Protein AF-A0A7U8GRE1-F1 (afdb_monomer)

Mean predicted aligned error: 12.6 Å

Structure (mmCIF, N/CA/C/O backbone):
data_AF-A0A7U8GRE1-F1
#
_entry.id   AF-A0A7U8GRE1-F1
#
loop_
_atom_site.group_PDB
_atom_site.id
_atom_site.type_symbol
_atom_site.label_atom_id
_atom_site.label_alt_id
_atom_site.label_comp_id
_atom_site.label_asym_id
_atom_site.label_entity_id
_atom_site.label_seq_id
_atom_site.pdbx_PDB_ins_code
_atom_site.Cartn_x
_atom_site.Cartn_y
_atom_site.Cartn_z
_atom_site.occupancy
_atom_site.B_iso_or_equiv
_atom_site.auth_seq_id
_atom_site.auth_comp_id
_atom_site.auth_asym_id
_atom_site.auth_atom_id
_atom_site.pdbx_PDB_model_num
ATOM 1 N N . MET A 1 1 ? 8.469 5.011 -4.661 1.00 38.12 1 MET A N 1
ATOM 2 C CA . MET A 1 1 ? 7.225 4.298 -4.970 1.00 38.12 1 MET A CA 1
ATOM 3 C C . MET A 1 1 ? 6.275 4.475 -3.809 1.00 38.12 1 MET A C 1
ATOM 5 O O . MET A 1 1 ? 6.197 3.640 -2.914 1.00 38.12 1 MET A O 1
ATOM 9 N N . ALA A 1 2 ? 5.642 5.639 -3.800 1.00 31.92 2 ALA A N 1
ATOM 10 C CA . ALA A 1 2 ? 4.318 5.762 -3.221 1.00 31.92 2 ALA A CA 1
ATOM 11 C C . ALA A 1 2 ? 3.376 5.444 -4.384 1.00 31.92 2 ALA A C 1
ATOM 13 O O . ALA A 1 2 ? 3.616 5.908 -5.492 1.00 31.92 2 ALA A O 1
ATOM 14 N N . ALA A 1 3 ? 2.385 4.594 -4.188 1.00 41.34 3 ALA A N 1
ATOM 15 C CA . ALA A 1 3 ? 1.401 4.282 -5.212 1.00 41.34 3 ALA A CA 1
ATOM 16 C C . ALA A 1 3 ? 0.051 4.718 -4.660 1.00 41.34 3 ALA A C 1
ATOM 18 O O . ALA A 1 3 ? -0.250 4.435 -3.504 1.00 41.34 3 ALA A O 1
ATOM 19 N N . TYR A 1 4 ? -0.727 5.446 -5.454 1.00 39.50 4 TYR A N 1
ATOM 20 C CA . TYR A 1 4 ? -2.068 5.857 -5.063 1.00 39.50 4 TYR A CA 1
ATOM 21 C C . TYR A 1 4 ? -3.047 5.414 -6.145 1.00 39.50 4 TYR A C 1
ATOM 23 O O . TYR A 1 4 ? -2.829 5.653 -7.334 1.00 39.50 4 TYR A O 1
ATOM 31 N N . ILE A 1 5 ? -4.134 4.765 -5.741 1.00 42.59 5 ILE A N 1
ATOM 32 C CA . ILE A 1 5 ? -5.193 4.324 -6.645 1.00 42.59 5 ILE A CA 1
ATOM 33 C C . ILE A 1 5 ? -6.411 5.210 -6.403 1.00 42.59 5 ILE A C 1
ATOM 35 O O . ILE A 1 5 ? -7.019 5.160 -5.340 1.00 42.59 5 ILE A O 1
ATOM 39 N N . GLY A 1 6 ? -6.747 6.051 -7.383 1.00 35.19 6 GLY A N 1
ATOM 40 C CA . GLY A 1 6 ? -7.943 6.889 -7.301 1.00 35.19 6 GLY A CA 1
ATOM 41 C C . GLY A 1 6 ? -9.216 6.140 -7.666 1.00 35.19 6 GLY A C 1
ATOM 42 O O . GLY A 1 6 ? -9.196 5.107 -8.339 1.00 35.19 6 GLY A O 1
ATOM 43 N N . SER A 1 7 ? -10.335 6.685 -7.200 1.00 38.81 7 SER A N 1
ATOM 44 C CA . SER A 1 7 ? -11.656 6.094 -7.345 1.00 38.81 7 SER A CA 1
ATOM 45 C C . SER A 1 7 ? -12.121 6.060 -8.810 1.00 38.81 7 SER A C 1
ATOM 47 O O . SER A 1 7 ? -11.808 6.926 -9.627 1.00 38.81 7 SER A O 1
ATOM 49 N N . ILE A 1 8 ? -12.903 5.021 -9.121 1.00 39.94 8 ILE A N 1
ATOM 50 C CA . ILE A 1 8 ? -13.740 4.830 -10.322 1.00 39.94 8 ILE A CA 1
ATOM 51 C C . ILE A 1 8 ? -13.055 4.222 -11.563 1.00 39.94 8 ILE A C 1
ATOM 53 O O . ILE A 1 8 ? -13.746 3.631 -12.389 1.00 39.94 8 ILE A O 1
ATOM 57 N N . ILE A 1 9 ? -11.726 4.234 -11.709 1.00 50.59 9 ILE A N 1
ATOM 58 C CA . ILE A 1 9 ? -11.087 3.708 -12.934 1.00 50.59 9 ILE A CA 1
ATOM 59 C C . ILE A 1 9 ? -9.936 2.761 -12.577 1.00 50.59 9 ILE A C 1
ATOM 61 O O . ILE A 1 9 ? -9.218 3.032 -11.625 1.00 50.59 9 ILE A O 1
ATOM 65 N N . ASN A 1 10 ? -9.752 1.664 -13.334 1.00 64.81 10 ASN A N 1
ATOM 66 C CA . ASN A 1 10 ? -8.638 0.691 -13.246 1.00 64.81 10 ASN A CA 1
ATOM 67 C C . ASN A 1 10 ? -7.260 1.341 -13.523 1.00 64.81 10 ASN A C 1
ATOM 69 O O . ASN A 1 10 ? -6.493 0.861 -14.349 1.00 64.81 10 ASN A O 1
ATOM 73 N N . ASN A 1 11 ? -6.954 2.465 -12.885 1.00 71.00 11 ASN A N 1
ATOM 74 C CA . ASN A 1 11 ? -5.748 3.237 -13.080 1.00 71.00 11 ASN A CA 1
ATOM 75 C C . ASN A 1 11 ? -5.039 3.451 -11.746 1.00 71.00 11 ASN A C 1
ATOM 77 O O . ASN A 1 11 ? -5.652 3.795 -10.739 1.00 71.00 11 ASN A O 1
ATOM 81 N N . LEU A 1 12 ? -3.725 3.310 -11.779 1.00 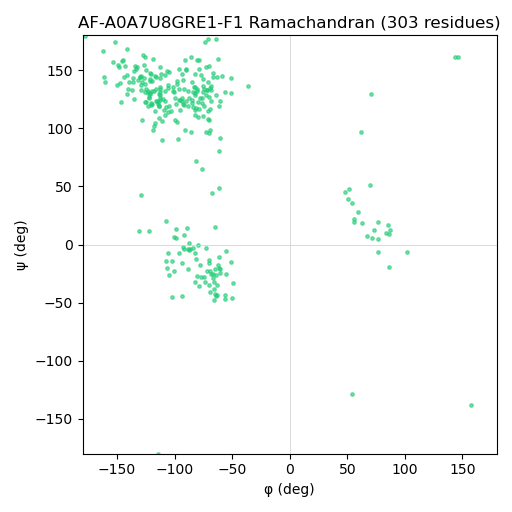74.44 12 LEU A N 1
ATOM 82 C CA . LEU A 1 12 ? -2.801 3.702 -10.729 1.00 74.44 12 LEU A CA 1
ATOM 83 C C . LEU A 1 12 ? -2.189 5.052 -11.050 1.00 74.44 12 LEU A C 1
ATOM 85 O O . LEU A 1 12 ? -1.800 5.284 -12.191 1.00 74.44 12 LEU A O 1
ATOM 89 N N . ILE A 1 13 ? -2.011 5.896 -10.042 1.00 78.94 13 ILE A N 1
ATOM 90 C CA . ILE A 1 13 ? -1.093 7.026 -10.124 1.00 78.94 13 ILE A CA 1
ATOM 91 C C . ILE A 1 13 ? 0.211 6.627 -9.434 1.00 78.94 13 ILE A C 1
ATOM 93 O O . ILE A 1 13 ? 0.213 6.229 -8.268 1.00 78.94 13 ILE A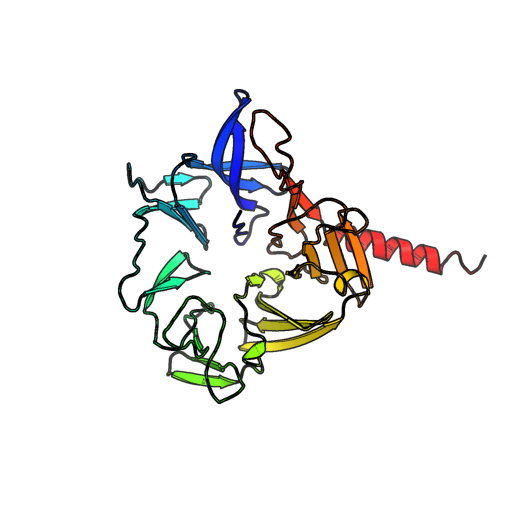 O 1
ATOM 97 N N . LEU A 1 14 ? 1.311 6.677 -10.185 1.00 79.06 14 LEU A N 1
ATOM 98 C CA . LEU A 1 14 ? 2.607 6.139 -9.772 1.00 79.06 14 LEU A CA 1
ATOM 99 C C . LEU A 1 14 ? 3.750 7.084 -10.126 1.00 79.06 14 LEU A C 1
ATOM 101 O O . LEU A 1 14 ? 3.871 7.499 -11.279 1.00 79.06 14 LEU A O 1
ATOM 105 N N . ASP A 1 15 ? 4.650 7.322 -9.170 1.00 81.69 15 ASP A N 1
ATOM 106 C CA . ASP A 1 15 ? 5.994 7.813 -9.459 1.00 81.69 15 ASP A CA 1
ATOM 107 C C . ASP A 1 15 ? 6.846 6.671 -10.027 1.00 81.69 15 ASP A C 1
ATOM 109 O O . ASP A 1 15 ? 7.162 5.701 -9.335 1.00 81.69 15 ASP A O 1
ATOM 113 N N . THR A 1 16 ? 7.199 6.748 -11.310 1.00 77.62 16 THR A N 1
ATOM 114 C CA . THR A 1 16 ? 7.932 5.668 -11.983 1.00 77.62 16 THR A CA 1
ATOM 115 C C . THR A 1 16 ? 8.802 6.175 -13.137 1.00 77.62 16 THR A C 1
ATOM 117 O O . THR A 1 16 ? 8.807 7.360 -13.476 1.00 77.62 16 THR A O 1
ATOM 120 N N . ILE A 1 17 ? 9.587 5.266 -13.713 1.00 81.44 17 ILE A N 1
ATOM 121 C CA . ILE A 1 17 ? 10.400 5.483 -14.908 1.00 81.44 17 ILE A CA 1
ATOM 122 C C . ILE A 1 17 ? 9.817 4.615 -16.018 1.00 81.44 17 ILE A C 1
ATOM 124 O O . ILE A 1 17 ? 9.685 3.402 -15.853 1.00 81.44 17 ILE A O 1
ATOM 128 N N . VAL A 1 18 ? 9.496 5.229 -17.153 1.00 79.12 18 VAL A N 1
ATOM 129 C CA . VAL A 1 18 ? 8.944 4.539 -18.322 1.00 79.12 18 VAL A CA 1
ATOM 130 C C . VAL A 1 18 ? 9.848 4.762 -19.525 1.00 79.12 18 VAL A C 1
ATOM 132 O O . VAL A 1 18 ? 10.498 5.797 -19.642 1.00 79.12 18 VAL A O 1
ATOM 135 N N . LYS A 1 19 ? 9.917 3.772 -20.416 1.00 80.12 19 LYS A N 1
ATOM 136 C CA . LYS A 1 19 ? 10.616 3.891 -21.692 1.00 80.12 19 LYS A CA 1
ATOM 137 C C . LYS A 1 19 ? 9.672 4.538 -22.714 1.00 80.12 19 LYS A C 1
ATOM 139 O O . LYS A 1 19 ? 8.622 3.968 -22.995 1.00 80.12 19 LYS A O 1
ATOM 144 N N . ASN A 1 20 ? 10.018 5.709 -23.242 1.00 77.38 20 ASN A N 1
ATOM 145 C CA . ASN A 1 20 ? 9.209 6.428 -24.227 1.00 77.38 20 ASN A CA 1
ATOM 146 C C . ASN A 1 20 ? 9.230 5.730 -25.605 1.00 77.38 20 ASN A C 1
ATOM 148 O O . ASN A 1 20 ? 9.957 4.757 -25.827 1.00 77.38 20 ASN A O 1
ATOM 152 N N . ASN A 1 21 ? 8.469 6.262 -26.567 1.00 76.62 21 ASN A N 1
ATOM 153 C CA . ASN A 1 21 ? 8.371 5.709 -27.928 1.00 76.62 21 ASN A CA 1
ATOM 154 C C . ASN A 1 21 ? 9.703 5.710 -28.706 1.00 76.62 21 ASN A C 1
ATOM 156 O O . ASN A 1 21 ? 9.829 4.999 -29.699 1.00 76.62 21 ASN A O 1
ATOM 160 N N . ARG A 1 22 ? 10.698 6.494 -28.270 1.00 80.06 22 ARG A N 1
ATOM 161 C CA . ARG A 1 22 ? 12.063 6.525 -28.831 1.00 80.06 22 ARG A CA 1
ATOM 162 C C . ARG A 1 22 ? 13.012 5.561 -28.126 1.00 80.06 22 ARG A C 1
ATOM 164 O O . ARG A 1 22 ? 14.159 5.404 -28.527 1.00 80.06 22 ARG A O 1
ATOM 171 N N . GLY A 1 23 ? 12.535 4.894 -27.083 1.00 78.06 23 GLY A N 1
ATOM 172 C CA . GLY A 1 23 ? 13.323 3.976 -26.292 1.00 78.06 23 GLY A CA 1
ATOM 173 C C . GLY A 1 23 ? 14.113 4.628 -25.151 1.00 78.06 23 GLY A C 1
ATOM 174 O O . GLY A 1 23 ? 14.932 3.948 -24.531 1.00 78.06 23 GLY A O 1
ATOM 175 N N . GLU A 1 24 ? 13.884 5.905 -24.866 1.00 80.19 24 GLU A N 1
ATOM 176 C CA . GLU A 1 24 ? 14.575 6.662 -23.820 1.00 80.19 24 GLU A CA 1
ATOM 177 C C . GLU A 1 24 ? 13.818 6.550 -22.495 1.00 80.19 24 GLU A C 1
ATOM 179 O O . GLU A 1 24 ? 12.600 6.387 -22.478 1.00 80.19 24 GLU A O 1
ATOM 184 N N . LEU A 1 25 ? 14.529 6.615 -21.371 1.00 80.38 25 LEU A N 1
ATOM 185 C CA . LEU A 1 25 ? 13.894 6.571 -20.055 1.00 80.38 25 LEU A CA 1
ATOM 186 C C . LEU A 1 25 ? 13.409 7.952 -19.633 1.00 80.38 25 LEU A C 1
ATOM 188 O O . LEU A 1 25 ? 14.188 8.901 -19.603 1.00 80.38 25 LEU A O 1
ATOM 192 N N . GLU A 1 26 ? 12.165 8.020 -19.182 1.00 81.75 26 GLU A N 1
ATOM 193 C CA . GLU A 1 26 ? 11.555 9.228 -18.645 1.00 81.75 26 GLU A CA 1
ATOM 194 C C . GLU A 1 26 ? 10.997 8.963 -17.249 1.00 81.75 26 GLU A C 1
ATOM 196 O O . GLU A 1 26 ? 10.141 8.092 -17.051 1.00 81.75 26 GLU A O 1
ATOM 201 N N . LYS A 1 27 ? 11.463 9.739 -16.269 1.00 82.31 27 LYS A N 1
ATOM 202 C CA . LYS A 1 27 ? 10.909 9.746 -14.915 1.00 82.31 27 LYS A CA 1
ATOM 203 C C . LYS A 1 27 ? 9.718 10.701 -14.860 1.00 82.31 27 LYS A C 1
ATOM 205 O O . LYS A 1 27 ? 9.721 11.778 -15.454 1.00 82.31 27 LYS A O 1
ATOM 210 N N . GLY A 1 28 ? 8.682 10.297 -14.142 1.00 85.81 28 GLY A N 1
ATOM 211 C CA . GLY A 1 28 ? 7.476 11.098 -14.019 1.00 85.81 28 GLY A CA 1
ATOM 212 C C . GLY A 1 28 ? 6.443 10.467 -13.106 1.00 85.81 28 GLY A C 1
ATOM 213 O O . GLY A 1 28 ? 6.641 9.377 -12.564 1.00 85.81 28 GLY A O 1
ATOM 214 N N . ILE A 1 29 ? 5.330 11.171 -12.959 1.00 85.88 29 ILE A N 1
ATOM 215 C CA . ILE A 1 29 ? 4.104 10.639 -12.380 1.00 85.88 29 ILE A CA 1
ATOM 216 C C . ILE A 1 29 ? 3.226 10.193 -13.540 1.00 85.88 29 ILE A C 1
ATOM 218 O O . ILE A 1 29 ? 2.937 10.979 -14.445 1.00 85.88 29 ILE A O 1
ATOM 222 N N . TYR A 1 30 ? 2.815 8.932 -13.524 1.00 85.12 30 TYR A N 1
ATOM 223 C CA . TYR A 1 30 ? 2.045 8.311 -14.594 1.00 85.12 30 TYR A CA 1
ATOM 224 C C . TYR A 1 30 ? 0.700 7.829 -14.074 1.00 85.12 30 TYR A C 1
ATOM 226 O O . TYR A 1 30 ? 0.620 7.251 -12.994 1.00 85.12 30 TYR A O 1
ATOM 234 N N . LYS A 1 31 ? -0.332 8.009 -14.896 1.00 86.56 31 LYS A N 1
ATOM 235 C CA . LYS A 1 31 ? -1.573 7.245 -14.832 1.00 86.56 31 LYS A CA 1
ATOM 236 C C . LYS A 1 31 ? -1.336 5.933 -15.568 1.00 86.56 31 LYS A C 1
ATOM 238 O O . LYS A 1 31 ? -1.134 5.954 -16.777 1.00 86.56 31 LYS A O 1
ATOM 243 N N . VAL A 1 32 ? -1.317 4.817 -14.860 1.00 79.88 32 VAL A N 1
ATOM 244 C CA . VAL A 1 32 ? -1.076 3.482 -15.410 1.00 79.88 32 VAL A CA 1
ATOM 245 C C . VAL A 1 32 ? -2.373 2.696 -15.367 1.00 79.88 32 VAL A C 1
ATOM 247 O O . VAL A 1 32 ? -2.877 2.411 -14.286 1.00 79.88 32 VAL A O 1
ATOM 250 N N . ASP A 1 33 ? -2.899 2.337 -16.530 1.00 78.56 33 ASP A N 1
ATOM 251 C CA . ASP A 1 33 ? -3.999 1.390 -16.650 1.00 78.56 33 ASP A CA 1
ATOM 252 C C . ASP A 1 33 ? -3.498 0.002 -16.236 1.00 78.56 33 ASP A C 1
ATOM 254 O O . ASP A 1 33 ? -2.449 -0.466 -16.687 1.00 78.56 33 ASP A O 1
ATOM 258 N N . LEU A 1 34 ? -4.266 -0.685 -15.394 1.00 69.75 34 LEU A N 1
ATOM 259 C CA . LEU A 1 34 ? -3.998 -2.060 -14.977 1.00 69.75 34 LEU A CA 1
ATOM 260 C C . LEU A 1 34 ? -4.004 -3.063 -16.149 1.00 69.75 34 LEU A C 1
ATOM 262 O O . LEU A 1 34 ? -3.564 -4.196 -15.971 1.00 69.75 34 LEU A O 1
ATOM 266 N N . ASN A 1 35 ? -4.446 -2.650 -17.342 1.00 68.44 35 ASN A N 1
ATOM 267 C CA . ASN A 1 35 ? -4.329 -3.388 -18.603 1.00 68.44 35 ASN A CA 1
ATOM 268 C C . ASN A 1 35 ? -3.009 -3.131 -19.368 1.00 68.44 35 ASN A C 1
ATOM 270 O O . ASN A 1 35 ? -2.819 -3.673 -20.455 1.00 68.44 35 ASN A O 1
ATOM 274 N N . GLY A 1 36 ? -2.093 -2.317 -18.831 1.00 64.81 36 GLY A N 1
ATOM 275 C CA . GLY A 1 36 ? -0.754 -2.069 -19.389 1.00 64.81 36 GLY A CA 1
ATOM 276 C C . GLY A 1 36 ? -0.593 -0.751 -20.156 1.00 64.81 36 GLY A C 1
ATOM 277 O O . GLY A 1 36 ? 0.526 -0.391 -20.530 1.00 64.81 36 GLY A O 1
ATOM 278 N N . GLY A 1 37 ? -1.679 -0.004 -20.365 1.00 79.38 37 GLY A N 1
ATOM 279 C CA . GLY A 1 37 ? -1.618 1.364 -20.881 1.00 79.38 37 GLY A CA 1
ATOM 280 C C . GLY A 1 37 ? -1.026 2.327 -19.851 1.00 79.38 37 GLY A C 1
ATOM 281 O O . GLY A 1 37 ? -1.124 2.105 -18.647 1.00 79.38 37 GLY A O 1
ATOM 282 N N . HIS A 1 38 ? -0.413 3.420 -20.297 1.00 84.88 38 HIS A N 1
ATOM 283 C CA . HIS A 1 38 ? 0.016 4.479 -19.388 1.00 84.88 38 HIS A CA 1
ATOM 284 C C . HIS A 1 38 ? -0.044 5.852 -20.053 1.00 84.88 38 HIS A C 1
ATOM 286 O O . HIS A 1 38 ? 0.085 5.998 -21.266 1.00 84.88 38 HIS A O 1
ATOM 292 N N . THR A 1 39 ? -0.233 6.883 -19.240 1.00 86.56 39 THR A N 1
ATOM 293 C CA . THR A 1 39 ? -0.224 8.285 -19.648 1.00 86.56 39 THR A CA 1
ATOM 294 C C . THR A 1 39 ? 0.602 9.070 -18.646 1.00 86.56 39 THR A C 1
ATOM 296 O O . THR A 1 39 ? 0.343 9.018 -17.443 1.00 86.56 39 THR A O 1
ATOM 299 N N . LYS A 1 40 ? 1.613 9.793 -19.128 1.00 87.00 40 LYS A N 1
ATOM 300 C CA . LYS A 1 40 ? 2.411 10.680 -18.280 1.00 87.00 40 LYS A CA 1
ATOM 301 C C . LYS A 1 40 ? 1.541 11.855 -17.837 1.00 87.00 40 LYS A C 1
ATOM 303 O O . LYS A 1 40 ? 0.979 12.545 -18.681 1.00 87.00 40 LYS A O 1
ATOM 308 N N . LEU A 1 41 ? 1.425 12.056 -16.529 1.00 86.56 41 LEU A N 1
ATOM 309 C CA . LEU A 1 41 ? 0.715 13.188 -15.936 1.00 86.56 41 LEU A CA 1
ATOM 310 C C . LEU A 1 41 ? 1.679 14.333 -15.639 1.00 86.56 41 LEU A C 1
ATOM 312 O O . LEU A 1 41 ? 1.387 15.479 -15.950 1.00 86.56 41 LEU A O 1
ATOM 316 N N . PHE A 1 42 ? 2.841 14.017 -15.066 1.00 85.19 42 PHE A N 1
ATOM 317 C CA . PHE A 1 42 ? 3.815 15.018 -14.643 1.00 85.19 42 PHE A CA 1
ATOM 318 C C . PHE A 1 42 ? 5.235 14.546 -14.954 1.00 85.19 42 PHE A C 1
ATOM 320 O O . PHE A 1 42 ? 5.580 13.398 -14.668 1.00 85.19 42 PHE A O 1
ATOM 327 N N . SER A 1 43 ? 6.061 15.411 -15.539 1.00 86.12 43 SER A N 1
ATOM 328 C CA . SER A 1 43 ? 7.478 15.117 -15.782 1.00 86.12 43 SER A CA 1
ATOM 329 C C . SER A 1 43 ? 8.284 15.391 -14.515 1.00 86.12 43 SER A C 1
ATOM 331 O O . SER A 1 43 ? 8.084 16.412 -13.866 1.00 86.12 43 SER A O 1
ATOM 333 N N . LEU A 1 44 ? 9.196 14.489 -14.161 1.00 80.19 44 LEU A N 1
ATOM 334 C CA . LEU A 1 44 ? 10.078 14.662 -13.010 1.00 80.19 44 LEU A CA 1
ATOM 335 C C . LEU A 1 44 ? 11.527 14.528 -13.447 1.00 80.19 44 LEU A C 1
ATOM 337 O O . LEU A 1 44 ? 11.899 13.542 -14.081 1.00 80.19 44 LEU A O 1
ATOM 341 N N . ASP A 1 45 ? 12.362 15.451 -12.993 1.00 80.00 45 ASP A N 1
ATOM 342 C CA . ASP A 1 45 ? 13.801 15.279 -13.107 1.00 80.00 45 ASP A CA 1
ATOM 343 C C . ASP A 1 45 ? 14.298 14.215 -12.121 1.00 80.00 45 ASP A C 1
ATOM 345 O O . ASP A 1 45 ? 13.718 13.954 -11.054 1.00 80.00 45 ASP A O 1
ATOM 349 N N . PHE A 1 46 ? 15.405 13.563 -12.474 1.00 71.81 46 PHE A N 1
ATOM 350 C CA . PHE A 1 46 ? 15.991 12.518 -11.637 1.00 71.81 46 PHE A CA 1
ATOM 351 C C . PHE A 1 46 ? 16.467 13.050 -10.281 1.00 71.81 46 PHE A C 1
ATOM 353 O O . PHE A 1 46 ? 16.258 12.357 -9.283 1.00 71.81 46 PHE A O 1
ATOM 360 N N . ASP A 1 47 ? 16.966 14.288 -10.246 1.00 77.19 47 ASP A N 1
ATOM 361 C CA . ASP A 1 47 ? 17.636 14.898 -9.089 1.00 77.19 47 ASP A CA 1
ATOM 362 C C . ASP A 1 47 ? 16.746 15.846 -8.269 1.00 77.19 47 ASP A C 1
ATOM 364 O O . 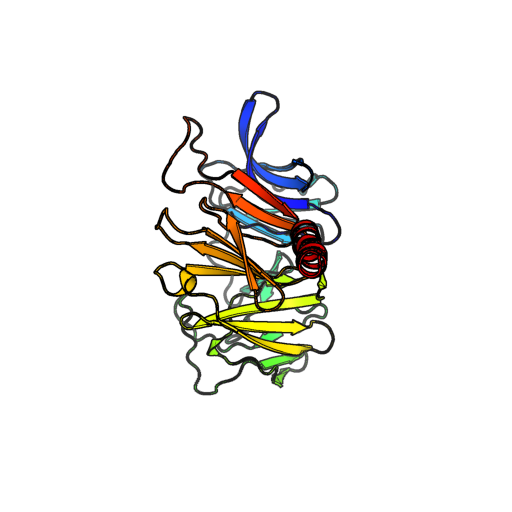ASP A 1 47 ? 17.226 16.522 -7.362 1.00 77.19 47 ASP A O 1
ATOM 368 N N . VAL A 1 48 ? 15.449 15.923 -8.579 1.00 73.56 48 VAL A N 1
ATOM 369 C CA . VAL A 1 48 ? 14.510 16.789 -7.855 1.00 73.56 48 VAL A CA 1
ATOM 370 C C . VAL A 1 48 ? 13.831 16.006 -6.738 1.00 73.56 48 VAL A C 1
ATOM 372 O O . VAL A 1 48 ? 13.218 14.960 -6.981 1.00 73.56 48 VAL A O 1
ATOM 375 N N . ASN A 1 49 ? 13.907 16.535 -5.512 1.00 76.69 49 ASN A N 1
ATOM 376 C CA . ASN A 1 49 ? 13.063 16.065 -4.423 1.00 76.69 49 ASN A CA 1
ATOM 377 C C . ASN A 1 49 ? 11.628 16.526 -4.665 1.00 76.69 49 ASN A C 1
ATOM 379 O O . ASN A 1 49 ? 11.368 17.695 -4.967 1.00 76.69 49 ASN A O 1
ATOM 383 N N . PHE A 1 50 ? 10.692 15.597 -4.509 1.00 78.00 50 PHE A N 1
ATOM 384 C CA . PHE A 1 50 ? 9.279 15.880 -4.680 1.00 78.00 50 PHE A CA 1
ATOM 385 C C . PHE A 1 50 ? 8.427 15.071 -3.706 1.00 78.00 50 PHE A C 1
ATOM 387 O O . PHE A 1 50 ? 8.836 14.025 -3.194 1.00 78.00 50 PHE A O 1
ATOM 394 N N . LYS A 1 51 ? 7.215 15.562 -3.479 1.00 78.94 51 LYS A N 1
ATOM 395 C CA . LYS A 1 51 ? 6.103 14.810 -2.897 1.00 78.94 51 LYS A CA 1
ATOM 396 C C . LYS A 1 51 ? 4.913 14.946 -3.827 1.00 78.94 51 LYS A C 1
ATOM 398 O O . LYS A 1 51 ? 4.816 15.929 -4.552 1.00 78.94 51 LYS A O 1
ATOM 403 N N . TYR A 1 52 ? 3.999 13.991 -3.799 1.00 78.62 52 TYR A N 1
ATOM 404 C CA . TYR A 1 52 ? 2.754 14.134 -4.535 1.00 78.62 52 TYR A CA 1
ATOM 405 C C . TYR A 1 52 ? 1.598 13.486 -3.789 1.00 78.62 52 TYR A C 1
ATOM 407 O O . TYR A 1 52 ? 1.798 12.621 -2.937 1.00 78.62 52 TYR A O 1
ATOM 415 N N . CYS A 1 53 ? 0.397 13.935 -4.116 1.00 75.75 53 CYS A N 1
ATOM 416 C CA . CYS A 1 53 ? -0.855 13.360 -3.668 1.00 75.75 53 CYS A CA 1
ATOM 417 C C . CYS A 1 53 ? -1.832 13.367 -4.841 1.00 75.75 53 CYS A C 1
ATOM 419 O O . CYS A 1 53 ? -1.881 14.336 -5.597 1.00 75.75 53 CYS A O 1
ATOM 421 N N . TYR A 1 54 ? -2.603 12.296 -4.990 1.00 76.12 54 TYR A N 1
ATOM 422 C CA . TYR A 1 54 ? -3.720 12.238 -5.923 1.00 76.12 54 TYR A CA 1
ATOM 423 C C . TYR A 1 54 ? -4.992 11.967 -5.130 1.00 76.12 54 TYR A C 1
ATOM 425 O O . TYR A 1 54 ? -4.971 11.093 -4.282 1.00 76.12 54 TYR A O 1
ATOM 433 N N . ALA A 1 55 ? -6.061 12.716 -5.370 1.00 72.25 55 ALA A N 1
ATOM 434 C CA . ALA A 1 55 ? -7.373 12.508 -4.760 1.00 72.25 55 ALA A CA 1
ATOM 435 C C . ALA A 1 55 ? -8.432 13.230 -5.594 1.00 72.25 55 ALA A C 1
ATOM 437 O O . ALA A 1 55 ? -8.145 14.290 -6.140 1.00 72.25 55 ALA A O 1
ATOM 438 N N . ASP A 1 56 ? -9.637 12.670 -5.716 1.00 72.00 56 ASP A N 1
ATOM 439 C CA . ASP A 1 56 ? -10.799 13.349 -6.319 1.00 72.00 56 ASP A CA 1
ATOM 440 C C . ASP A 1 56 ? -10.534 13.979 -7.704 1.00 72.00 56 ASP A C 1
ATOM 442 O O . ASP A 1 56 ? -10.982 15.079 -8.028 1.00 72.00 56 ASP A O 1
ATOM 446 N N . GLY A 1 57 ? -9.752 13.289 -8.546 1.00 76.50 57 GLY A N 1
ATOM 447 C CA . GLY A 1 57 ? -9.380 13.785 -9.877 1.00 76.50 57 GLY A CA 1
ATOM 448 C C . GLY A 1 57 ? -8.357 14.929 -9.867 1.00 76.50 57 GLY A C 1
ATOM 449 O O . GLY A 1 57 ? -8.118 15.546 -10.905 1.00 76.50 57 GLY A O 1
ATOM 450 N N . VAL A 1 58 ? -7.725 15.196 -8.728 1.00 78.88 58 VAL A N 1
ATOM 451 C CA . VAL A 1 58 ? -6.705 16.223 -8.528 1.00 78.88 58 VAL A CA 1
ATOM 452 C C . VAL A 1 58 ? -5.368 15.573 -8.182 1.00 78.88 58 VAL A C 1
ATOM 454 O O . VAL A 1 58 ? -5.265 14.833 -7.211 1.00 78.88 58 VAL A O 1
ATOM 457 N N . LEU A 1 59 ? -4.324 15.868 -8.956 1.00 82.75 59 LEU A N 1
ATOM 458 C CA . LEU A 1 59 ? -2.934 15.530 -8.654 1.00 82.75 59 LEU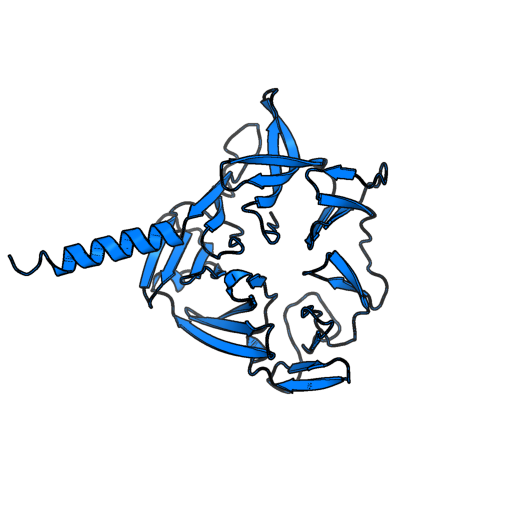 A CA 1
ATOM 459 C C . LEU A 1 59 ? -2.217 16.790 -8.165 1.00 82.75 59 LEU A C 1
ATOM 461 O O . LEU A 1 59 ? -2.018 17.722 -8.938 1.00 82.75 59 LEU A O 1
ATOM 465 N N . LYS A 1 60 ? -1.789 16.813 -6.905 1.00 81.94 60 LYS A N 1
ATOM 466 C CA . LYS A 1 60 ? -0.887 17.849 -6.392 1.00 81.94 60 LYS A CA 1
ATOM 467 C C . LYS A 1 60 ? 0.534 17.321 -6.328 1.00 81.94 60 LYS A C 1
ATOM 469 O O . LYS A 1 60 ? 0.766 16.236 -5.796 1.00 81.94 60 LYS A O 1
ATOM 474 N N . VAL A 1 61 ? 1.474 18.090 -6.855 1.00 81.38 61 VAL A N 1
ATOM 475 C CA . VAL A 1 61 ? 2.904 17.788 -6.852 1.00 81.38 61 VAL A CA 1
ATOM 476 C C . VAL A 1 61 ? 3.625 18.936 -6.167 1.00 81.38 61 VAL A C 1
ATOM 478 O O . VAL A 1 61 ? 3.445 20.089 -6.532 1.00 81.38 61 VAL A O 1
ATOM 481 N N . TRP A 1 62 ? 4.438 18.619 -5.169 1.00 82.25 62 TRP A N 1
ATOM 482 C CA . TRP A 1 62 ? 5.288 19.573 -4.473 1.00 82.25 62 TRP A CA 1
ATOM 483 C C . TRP A 1 62 ? 6.739 19.332 -4.876 1.00 82.25 62 TRP A C 1
ATOM 485 O O . TRP A 1 62 ? 7.259 18.251 -4.587 1.00 82.25 62 TRP A O 1
ATOM 495 N N . THR A 1 63 ? 7.406 20.304 -5.502 1.00 78.62 63 THR A N 1
ATOM 496 C CA . THR A 1 63 ? 8.806 20.191 -5.961 1.00 78.62 63 THR A CA 1
ATOM 497 C C . THR A 1 63 ? 9.687 21.315 -5.409 1.00 78.62 63 THR A C 1
ATOM 499 O O . THR A 1 63 ? 9.229 22.428 -5.169 1.00 78.62 63 THR A O 1
ATOM 502 N N . GLU A 1 64 ? 10.982 21.052 -5.202 1.00 76.00 64 GLU A N 1
ATOM 503 C CA . GLU A 1 64 ? 11.938 22.104 -4.789 1.00 76.00 64 GLU A CA 1
ATOM 504 C C . GLU A 1 64 ? 12.198 23.150 -5.880 1.00 76.00 64 GLU A C 1
ATOM 506 O O . GLU A 1 64 ? 12.590 24.277 -5.588 1.00 76.00 64 GLU A O 1
ATOM 511 N N . ARG A 1 65 ? 12.013 22.762 -7.144 1.00 65.69 65 ARG A N 1
ATOM 512 C CA . ARG A 1 65 ? 12.197 23.619 -8.314 1.00 65.69 65 ARG A CA 1
ATOM 513 C C . ARG A 1 65 ? 10.826 23.880 -8.916 1.00 65.69 65 ARG A C 1
ATOM 515 O O . ARG A 1 65 ? 10.230 22.974 -9.496 1.00 65.69 65 ARG A O 1
ATOM 522 N N . VAL A 1 66 ? 10.318 25.093 -8.725 1.00 56.78 66 VAL A N 1
ATOM 523 C CA . VAL A 1 66 ? 9.067 25.543 -9.340 1.00 56.78 66 VAL A CA 1
ATOM 524 C C . VAL A 1 66 ? 9.432 26.332 -10.583 1.00 56.78 66 VAL A C 1
ATOM 526 O O . VAL A 1 66 ? 9.649 27.538 -10.517 1.00 56.78 66 VAL A O 1
ATOM 529 N N . GLU A 1 67 ? 9.518 25.649 -11.717 1.00 53.06 67 GLU A N 1
ATOM 530 C CA . GLU A 1 67 ? 9.463 26.324 -13.009 1.00 53.06 67 GLU A CA 1
ATOM 531 C C . GLU A 1 67 ? 8.081 26.058 -13.613 1.00 53.06 67 GLU A C 1
ATOM 533 O O . GLU A 1 67 ? 7.684 24.913 -13.809 1.00 53.06 67 GLU A O 1
ATOM 538 N N . ASN A 1 68 ? 7.351 27.152 -13.845 1.00 50.78 68 ASN A N 1
ATOM 539 C CA . ASN A 1 68 ? 6.057 27.251 -14.525 1.00 50.78 68 ASN A CA 1
ATOM 540 C C . ASN A 1 68 ? 4.876 26.505 -13.868 1.00 50.78 68 ASN A C 1
ATOM 542 O O . ASN A 1 68 ? 4.621 25.320 -14.072 1.00 50.78 68 ASN A O 1
ATOM 546 N N . LEU A 1 69 ? 4.109 27.285 -13.099 1.00 52.12 69 LEU A N 1
ATOM 547 C CA . LEU A 1 69 ? 2.826 26.943 -12.483 1.00 52.12 69 LEU A CA 1
ATOM 548 C C . LEU A 1 69 ? 1.698 26.956 -13.526 1.00 52.12 69 LEU A C 1
ATOM 550 O O . LEU A 1 69 ? 0.804 27.798 -13.467 1.00 52.12 69 LEU A O 1
ATOM 554 N N . GLU A 1 70 ? 1.728 26.058 -14.506 1.00 54.91 70 GLU A N 1
ATOM 555 C CA . GLU A 1 70 ? 0.547 25.859 -15.346 1.00 54.91 70 GLU A CA 1
ATOM 556 C C . GLU A 1 70 ? -0.316 24.742 -14.766 1.00 54.91 70 GLU A C 1
ATOM 558 O O . GLU A 1 70 ? 0.120 23.603 -14.596 1.00 54.91 70 GLU A O 1
ATOM 563 N N . ASN A 1 71 ? -1.567 25.082 -14.450 1.00 60.53 71 ASN A N 1
ATOM 564 C CA . ASN A 1 71 ? -2.589 24.094 -14.136 1.00 60.53 71 ASN A CA 1
ATOM 565 C C . ASN A 1 71 ? -2.923 23.347 -15.428 1.00 60.53 71 ASN A C 1
ATOM 567 O O . ASN A 1 71 ? -3.692 23.838 -16.256 1.00 60.53 71 ASN A O 1
ATOM 571 N N . VAL A 1 72 ? -2.342 22.166 -15.610 1.00 70.31 72 VAL A N 1
ATOM 572 C CA . VAL A 1 72 ? -2.609 21.333 -16.784 1.00 70.31 72 VAL A CA 1
ATOM 573 C C . VAL A 1 72 ? -3.681 20.308 -16.431 1.00 70.31 72 VAL A C 1
ATOM 575 O O . VAL A 1 72 ? -3.624 19.655 -15.389 1.00 70.31 72 VAL A O 1
ATOM 578 N N . SER A 1 73 ? -4.674 20.158 -17.308 1.00 71.88 73 SER A N 1
ATOM 579 C CA . SER A 1 73 ? -5.597 19.026 -17.260 1.00 71.88 73 SER A CA 1
ATOM 580 C C . SER A 1 73 ? -5.095 17.942 -18.205 1.00 71.88 73 SER A C 1
ATOM 582 O O . SER A 1 73 ? -5.047 18.150 -19.417 1.00 71.88 73 SER A O 1
ATOM 584 N N . VAL A 1 74 ? -4.719 16.783 -17.665 1.00 76.00 74 VAL A N 1
ATOM 585 C CA . VAL A 1 74 ? -4.285 15.626 -18.461 1.00 76.00 74 VAL A CA 1
ATOM 586 C C . VAL A 1 74 ? -5.221 14.465 -18.173 1.00 76.00 74 VAL A C 1
ATOM 588 O O . VAL A 1 74 ? -5.346 14.026 -17.034 1.00 76.00 74 VAL A O 1
ATOM 591 N N . SER A 1 75 ? -5.888 13.936 -19.203 1.00 76.38 75 SER A N 1
ATOM 592 C CA . SER A 1 75 ? -6.828 12.808 -19.057 1.00 76.38 75 SER A CA 1
ATOM 593 C C . SER A 1 75 ? -7.938 13.042 -18.016 1.00 76.38 75 SER A C 1
ATOM 595 O O . SER A 1 75 ? -8.314 12.115 -17.295 1.00 76.38 75 SER A O 1
ATOM 597 N N . GLY A 1 76 ? -8.426 14.284 -17.910 1.00 77.25 76 GLY A N 1
ATOM 598 C CA . GLY A 1 76 ? -9.448 14.685 -16.938 1.00 77.25 76 GLY A CA 1
ATOM 599 C C . GLY A 1 76 ? -8.940 14.862 -15.501 1.00 77.25 76 GLY A C 1
ATOM 600 O O . GLY A 1 76 ? -9.748 15.121 -14.616 1.00 77.25 76 GLY A O 1
ATOM 601 N N . ILE A 1 77 ? -7.629 14.735 -15.260 1.00 80.75 77 ILE A N 1
ATOM 602 C CA . ILE A 1 77 ? -6.999 14.982 -13.959 1.00 80.75 77 ILE A CA 1
ATOM 603 C C . ILE A 1 77 ? -6.473 16.415 -13.926 1.00 80.75 77 ILE A C 1
ATOM 605 O O . ILE A 1 77 ? -5.670 16.789 -14.782 1.00 80.75 77 ILE A O 1
ATOM 609 N N . LYS A 1 78 ? -6.892 17.198 -12.927 1.00 83.94 78 LYS A N 1
ATOM 610 C CA . LYS A 1 78 ? -6.351 18.538 -12.661 1.00 83.94 78 LYS A CA 1
ATOM 611 C C . LYS A 1 78 ? -5.009 18.408 -11.955 1.00 83.94 78 LYS A C 1
ATOM 613 O O . LYS A 1 78 ? -4.940 17.754 -10.918 1.00 83.94 78 LYS A O 1
ATOM 618 N N . ILE A 1 79 ? -3.963 19.026 -12.490 1.00 82.69 79 ILE A N 1
ATOM 619 C CA . ILE A 1 79 ? -2.619 18.955 -11.915 1.00 82.69 79 ILE A CA 1
ATOM 620 C C . ILE A 1 79 ? -2.235 20.315 -11.335 1.00 82.69 79 ILE A C 1
ATOM 622 O O . ILE A 1 79 ? -2.263 21.312 -12.051 1.00 82.69 79 ILE A O 1
ATOM 626 N N . TYR A 1 80 ? -1.860 20.337 -10.056 1.00 81.06 80 TYR A N 1
ATOM 627 C CA . TYR A 1 80 ? -1.307 21.505 -9.370 1.00 81.06 80 TYR A CA 1
ATOM 628 C C . TYR A 1 80 ? 0.152 21.229 -9.019 1.00 81.06 80 TYR A C 1
ATOM 630 O O . TYR A 1 80 ? 0.452 20.236 -8.357 1.00 81.06 80 TYR A O 1
ATOM 638 N N . ASN A 1 81 ? 1.052 22.104 -9.455 1.00 77.25 81 ASN A N 1
ATOM 639 C CA . ASN A 1 81 ? 2.448 22.089 -9.036 1.00 77.25 81 ASN A CA 1
ATOM 640 C C . ASN A 1 81 ? 2.650 23.183 -7.985 1.00 77.25 81 ASN A C 1
ATOM 642 O O . ASN A 1 81 ? 2.208 24.307 -8.187 1.00 77.25 81 ASN A O 1
ATOM 646 N N . GLU A 1 82 ? 3.286 22.873 -6.866 1.00 76.81 82 GLU A N 1
ATOM 647 C CA . GLU A 1 82 ? 3.494 23.793 -5.751 1.00 76.81 82 GLU A CA 1
ATOM 648 C C . GLU A 1 82 ? 4.949 23.716 -5.269 1.00 76.81 82 GLU A C 1
ATOM 650 O O . GLU A 1 82 ? 5.619 22.689 -5.391 1.00 76.81 82 GLU A O 1
ATOM 655 N N . ALA A 1 83 ? 5.451 24.799 -4.672 1.00 72.94 83 ALA A N 1
ATOM 656 C CA . ALA A 1 83 ? 6.769 24.775 -4.045 1.00 72.94 83 ALA A CA 1
ATOM 657 C C . ALA A 1 83 ? 6.776 23.799 -2.862 1.00 72.94 83 ALA A C 1
ATOM 659 O O . ALA A 1 83 ? 5.946 23.893 -1.953 1.00 72.94 83 ALA A O 1
ATOM 660 N N . LEU A 1 84 ? 7.745 22.886 -2.836 1.00 69.94 84 LEU A N 1
ATOM 661 C CA . LEU A 1 84 ? 7.980 22.015 -1.694 1.00 69.94 84 LEU A CA 1
ATOM 662 C C . LEU A 1 84 ? 8.533 22.847 -0.533 1.00 69.94 84 LEU A C 1
ATOM 664 O O . LEU A 1 84 ? 9.736 23.079 -0.427 1.00 69.94 84 LEU A O 1
ATOM 668 N N . SER A 1 85 ? 7.656 23.278 0.374 1.00 63.47 85 SER A N 1
ATOM 669 C CA . SER A 1 85 ? 8.103 23.828 1.651 1.00 63.47 85 SER A CA 1
ATOM 670 C C . SER A 1 85 ? 8.475 22.693 2.602 1.00 63.47 85 SER A C 1
ATOM 672 O O . SER A 1 85 ? 7.629 21.907 3.031 1.00 63.47 85 SER A O 1
ATOM 674 N N . TYR A 1 86 ? 9.748 22.628 2.991 1.00 55.25 86 TYR A N 1
ATOM 675 C CA . TYR A 1 86 ? 10.230 21.695 4.014 1.00 55.25 86 TYR A CA 1
ATOM 676 C C . TYR A 1 86 ? 9.644 21.956 5.404 1.00 55.25 86 TYR A C 1
ATOM 678 O O . TYR A 1 86 ? 9.629 21.060 6.249 1.00 55.25 86 TYR A O 1
ATOM 686 N N . LYS A 1 87 ? 9.157 23.177 5.646 1.00 55.47 87 LYS A N 1
ATOM 687 C CA . LYS A 1 87 ? 8.475 23.561 6.879 1.00 55.47 87 LYS A CA 1
ATOM 688 C C . LYS A 1 87 ? 7.023 23.869 6.549 1.00 55.47 87 LYS A C 1
ATOM 690 O O . LYS A 1 87 ? 6.724 24.884 5.921 1.00 55.47 87 LYS A O 1
ATOM 695 N N . LEU A 1 88 ? 6.122 22.994 6.982 1.00 58.72 88 LEU A N 1
ATOM 696 C CA . LEU A 1 88 ? 4.707 23.342 7.034 1.00 58.72 88 LEU A CA 1
ATOM 697 C C . LEU A 1 88 ? 4.533 24.565 7.946 1.00 58.72 88 LEU A C 1
ATOM 699 O O . LEU A 1 88 ? 5.271 24.679 8.935 1.00 58.72 88 LEU A O 1
ATOM 703 N N . PRO A 1 89 ? 3.589 25.475 7.646 1.00 59.56 89 PRO A N 1
ATOM 704 C CA . PRO A 1 89 ? 3.224 26.513 8.595 1.00 59.56 89 PRO A CA 1
ATOM 705 C C . PRO A 1 89 ? 2.917 25.882 9.965 1.00 59.56 89 PRO A C 1
ATOM 707 O O . PRO A 1 89 ? 2.374 24.770 10.010 1.00 59.56 89 PRO A O 1
ATOM 710 N N . PRO A 1 90 ? 3.273 26.539 11.085 1.00 58.66 90 PRO A N 1
ATOM 711 C CA . PRO A 1 90 ? 2.925 26.048 12.411 1.00 58.66 90 PRO A CA 1
ATOM 712 C C . PRO A 1 90 ? 1.433 25.738 12.477 1.00 58.66 90 PRO A C 1
ATOM 714 O O . PRO A 1 90 ? 0.614 26.552 12.061 1.00 58.66 90 PRO A O 1
ATOM 717 N N . GLY A 1 91 ? 1.085 24.551 12.968 1.00 57.41 91 GLY A N 1
ATOM 718 C CA . GLY A 1 91 ? -0.313 24.155 13.032 1.00 57.41 91 GLY A CA 1
ATOM 719 C C . GLY A 1 91 ? -0.910 23.719 11.691 1.00 57.41 91 GLY A C 1
ATOM 720 O O . GLY A 1 91 ? -2.122 23.731 11.586 1.00 57.41 91 GLY A O 1
ATOM 721 N N . LYS A 1 92 ? -0.128 23.348 10.666 1.00 56.50 92 LYS A N 1
ATOM 722 C CA . LYS A 1 92 ? -0.645 22.729 9.429 1.00 56.50 92 LYS A CA 1
ATOM 723 C C . LYS A 1 92 ? -0.126 21.301 9.249 1.00 56.50 92 LYS A C 1
ATOM 725 O O . LYS A 1 92 ? 1.032 21.010 9.548 1.00 56.50 92 LYS A O 1
ATOM 730 N N . GLN A 1 93 ? -0.966 20.418 8.710 1.00 56.75 93 GLN A N 1
ATOM 731 C CA . GLN A 1 93 ? -0.612 19.054 8.297 1.00 56.75 93 GLN A CA 1
ATOM 732 C C . GLN A 1 93 ? -1.170 18.746 6.899 1.00 56.75 93 GLN A C 1
ATOM 734 O O . GLN A 1 93 ? -2.187 19.307 6.490 1.00 56.75 93 GLN A O 1
ATOM 739 N N . HIS A 1 94 ? -0.491 17.863 6.158 1.00 55.91 94 HIS A N 1
ATOM 740 C CA . HIS A 1 94 ? -1.012 17.337 4.894 1.00 55.91 94 HIS A CA 1
ATOM 741 C C . HIS A 1 94 ? -2.108 16.305 5.166 1.00 55.91 94 HIS A C 1
ATOM 743 O O . HIS A 1 94 ? -1.906 15.375 5.945 1.00 55.91 94 HIS A O 1
ATOM 749 N N . SER A 1 95 ? -3.235 16.447 4.475 1.00 51.66 95 SER A N 1
ATOM 750 C CA . SER A 1 95 ? -4.245 15.403 4.344 1.00 51.66 95 SER A CA 1
ATOM 751 C C . SER A 1 95 ? -3.727 14.270 3.458 1.00 51.66 95 SER A C 1
ATOM 753 O O . SER A 1 95 ? -3.320 14.521 2.321 1.00 51.66 95 SER A O 1
ATOM 755 N N . PHE A 1 96 ? -3.783 13.028 3.944 1.00 46.91 96 PHE A N 1
ATOM 756 C CA . PHE A 1 96 ? -3.475 11.848 3.128 1.00 46.91 96 PHE A CA 1
ATOM 757 C C . PHE A 1 96 ? -4.558 11.540 2.082 1.00 46.91 96 PHE A C 1
ATOM 759 O O . PHE A 1 96 ? -4.259 10.892 1.084 1.00 46.91 96 PHE A O 1
ATOM 766 N N . SER A 1 97 ? -5.795 12.004 2.289 1.00 51.09 97 SER A N 1
ATOM 767 C CA . SER A 1 97 ? -6.956 11.615 1.480 1.00 51.09 97 SER A CA 1
ATOM 768 C C . SER A 1 97 ? -7.462 12.680 0.506 1.00 51.09 97 SER A C 1
ATOM 770 O O . SER A 1 97 ? -8.104 12.294 -0.458 1.00 51.09 97 SER A O 1
ATOM 772 N N . HIS A 1 98 ? -7.155 13.974 0.692 1.00 52.75 98 HIS A N 1
ATOM 773 C CA . HIS A 1 98 ? -7.677 15.053 -0.178 1.00 52.75 98 HIS A CA 1
ATOM 774 C C . HIS A 1 98 ? -6.617 16.032 -0.704 1.00 52.75 98 HIS A C 1
ATOM 776 O O . HIS A 1 98 ? -6.943 17.086 -1.240 1.00 52.75 98 HIS A O 1
ATOM 782 N N . CYS A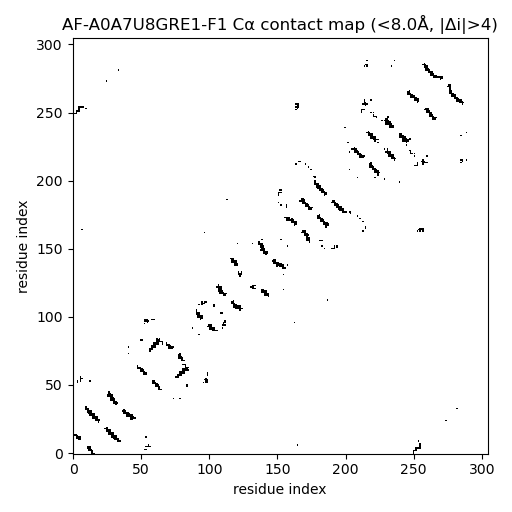 1 99 ? -5.326 15.730 -0.550 1.00 62.53 99 CYS A N 1
ATOM 783 C CA . CYS A 1 99 ? -4.232 16.573 -1.055 1.00 62.53 99 CYS A CA 1
ATOM 784 C C . CYS A 1 99 ? -4.258 18.037 -0.567 1.00 62.53 99 CYS A C 1
ATOM 786 O O . CYS A 1 99 ? -3.680 18.924 -1.193 1.00 62.53 99 CYS A O 1
ATOM 788 N N . GLU A 1 100 ? -4.918 18.330 0.552 1.00 63.09 100 GLU A N 1
ATOM 789 C CA . GLU A 1 100 ? -5.029 19.674 1.126 1.00 63.09 100 GLU A CA 1
ATOM 790 C C . GLU A 1 100 ? -4.169 19.838 2.382 1.00 63.09 100 GLU A C 1
ATOM 792 O O . GLU A 1 100 ? -3.951 18.890 3.140 1.00 63.09 100 GLU A O 1
ATOM 797 N N . LEU A 1 101 ? -3.683 21.064 2.605 1.00 54.97 101 LEU A N 1
ATOM 798 C CA . LEU A 1 101 ? -3.106 21.486 3.880 1.00 54.97 101 LEU A CA 1
ATOM 799 C C . LEU A 1 101 ? -4.235 21.953 4.791 1.00 54.97 101 LEU A C 1
ATOM 801 O O . LEU A 1 101 ? -4.932 22.907 4.450 1.00 54.97 101 LEU A O 1
ATOM 805 N N . LYS A 1 102 ? -4.383 21.341 5.964 1.00 58.94 102 LYS A N 1
ATOM 806 C CA . LYS A 1 102 ? -5.387 21.772 6.947 1.00 58.94 102 LYS A CA 1
ATOM 807 C C . LYS A 1 102 ? -4.772 22.043 8.306 1.00 58.94 102 LYS A C 1
ATOM 809 O O . LYS A 1 102 ? -3.638 21.641 8.579 1.00 58.94 102 LYS A O 1
ATOM 814 N N . ASP A 1 103 ? -5.518 22.783 9.120 1.00 54.12 103 ASP A N 1
ATOM 815 C CA . ASP A 1 103 ? -5.127 23.113 10.483 1.00 54.12 103 ASP A CA 1
ATOM 816 C C . ASP A 1 103 ? -4.984 21.838 11.315 1.00 54.12 103 ASP A C 1
ATOM 818 O O . ASP A 1 103 ? -5.909 21.045 11.465 1.00 54.12 103 ASP A O 1
ATOM 822 N N . SER A 1 104 ? -3.779 21.614 11.820 1.00 55.75 104 SER A N 1
ATOM 823 C CA . SER A 1 104 ? -3.476 20.556 12.758 1.00 55.75 104 SER A CA 1
ATOM 824 C C . SER A 1 104 ? -3.866 21.002 14.152 1.00 55.75 104 SER A C 1
ATOM 826 O O . SER A 1 104 ? -3.278 21.937 14.703 1.00 55.75 104 SER A O 1
ATOM 828 N N . ILE A 1 105 ? -4.805 20.283 14.742 1.00 55.41 105 ILE A N 1
ATOM 829 C CA . ILE A 1 105 ? -5.137 20.433 16.149 1.00 55.41 105 ILE A CA 1
ATOM 830 C C . ILE A 1 105 ? -4.094 19.645 16.958 1.00 55.41 105 ILE A C 1
ATOM 832 O O . ILE A 1 105 ? -3.724 18.518 16.615 1.00 55.41 105 ILE A O 1
ATOM 836 N N . GLU A 1 106 ? -3.556 20.249 18.017 1.00 53.00 106 GLU A N 1
ATOM 837 C CA . GLU A 1 106 ? -2.534 19.620 18.857 1.00 53.00 106 GLU A CA 1
ATOM 838 C C . GLU A 1 106 ? -3.060 18.329 19.505 1.00 53.00 106 GLU A C 1
ATOM 840 O O . GLU A 1 106 ? -4.068 18.345 20.205 1.00 53.00 106 GLU A O 1
ATOM 845 N N . GLY A 1 107 ? -2.365 17.206 19.283 1.00 51.62 107 GLY A N 1
ATOM 846 C CA . GLY A 1 107 ? -2.774 15.896 19.802 1.00 51.62 107 GLY A CA 1
ATOM 847 C C . GLY A 1 107 ? -3.785 15.138 18.931 1.00 51.62 107 GLY A C 1
ATOM 848 O O . GLY A 1 107 ? -4.389 14.193 19.431 1.00 51.62 107 GLY A O 1
ATOM 849 N N . TYR A 1 108 ? -3.951 15.525 17.660 1.00 51.28 108 TYR A N 1
ATOM 850 C CA . TYR A 1 108 ? -4.835 14.872 16.687 1.00 51.28 108 TYR A CA 1
ATOM 851 C C . TYR A 1 108 ? -4.029 14.368 15.480 1.00 51.28 108 TYR A C 1
ATOM 853 O O . TYR A 1 108 ? -3.030 14.976 15.085 1.00 51.28 108 TYR A O 1
ATOM 861 N N . ALA A 1 109 ? -4.452 13.244 14.898 1.00 52.31 109 ALA A N 1
ATOM 862 C CA . ALA A 1 109 ? -3.978 12.788 13.596 1.00 52.31 109 ALA A CA 1
ATOM 863 C C . ALA A 1 109 ? -5.133 12.986 12.613 1.00 52.31 109 ALA A C 1
ATOM 865 O O . ALA A 1 109 ? -6.241 12.533 12.858 1.00 52.31 109 ALA A O 1
ATOM 866 N N . ILE A 1 110 ? -4.912 13.732 11.536 1.00 52.38 110 ILE A N 1
ATOM 867 C CA . ILE A 1 110 ? -6.005 14.072 10.630 1.00 52.38 110 ILE A CA 1
ATOM 868 C C . ILE A 1 110 ? -6.283 12.878 9.711 1.00 52.38 110 ILE A C 1
ATOM 870 O O . ILE A 1 110 ? -5.494 12.584 8.813 1.00 52.38 110 ILE A O 1
ATOM 874 N N . TYR A 1 111 ? -7.423 12.228 9.915 1.00 55.31 111 TYR A N 1
ATOM 875 C CA . TYR A 1 111 ? -7.997 11.264 8.983 1.00 55.31 111 TYR A CA 1
ATOM 876 C C . TYR A 1 111 ? -9.322 11.853 8.531 1.00 55.31 111 TYR A C 1
ATOM 878 O O . TYR A 1 111 ? -10.181 12.089 9.375 1.00 55.31 111 TYR A O 1
ATOM 886 N N . TYR A 1 112 ? -9.442 12.193 7.246 1.00 52.31 112 TYR A N 1
ATOM 887 C CA . TYR A 1 112 ? -10.685 12.785 6.765 1.00 52.31 112 TYR A CA 1
ATOM 888 C C . TYR A 1 112 ? -11.699 11.715 6.551 1.00 52.31 112 TYR A C 1
ATOM 890 O O . TYR A 1 112 ? -11.516 10.830 5.736 1.00 52.31 112 TYR A O 1
ATOM 898 N N . LEU A 1 113 ? -12.794 11.896 7.231 1.00 52.91 113 LEU A N 1
ATOM 899 C CA . LEU A 1 113 ? -14.025 11.210 6.983 1.00 52.91 113 LEU A CA 1
ATOM 900 C C . LEU A 1 113 ? -14.816 12.054 5.987 1.00 52.91 113 LEU A C 1
ATOM 902 O O . LEU A 1 113 ? -14.633 13.275 5.956 1.00 52.91 113 LEU A O 1
ATOM 906 N N . ASN A 1 114 ? -15.659 11.434 5.157 1.00 42.91 114 ASN A N 1
ATOM 907 C CA . ASN A 1 114 ? -16.318 12.078 4.006 1.00 42.91 114 ASN A CA 1
ATOM 908 C C . ASN A 1 114 ? -17.141 13.347 4.347 1.00 42.91 114 ASN A C 1
ATOM 910 O O . ASN A 1 114 ? -17.572 14.047 3.435 1.00 42.91 114 ASN A O 1
ATOM 914 N N . ASN A 1 115 ? -17.288 13.694 5.631 1.00 44.56 115 ASN A N 1
ATOM 915 C CA . ASN A 1 115 ? -18.063 14.827 6.136 1.00 44.56 115 ASN A CA 1
ATOM 916 C C . ASN A 1 115 ? -17.253 15.834 6.982 1.00 44.56 115 ASN A C 1
ATOM 918 O O . ASN A 1 115 ? -17.836 16.704 7.617 1.00 44.56 115 ASN A O 1
ATOM 922 N N . GLY A 1 116 ? -15.916 15.755 7.003 1.00 42.97 116 GLY A N 1
ATOM 923 C CA . GLY A 1 116 ? -15.083 16.698 7.767 1.00 42.97 116 GLY A CA 1
ATOM 924 C C . GLY A 1 116 ? -14.840 16.330 9.236 1.00 42.97 116 GLY A C 1
ATOM 925 O O . GLY A 1 116 ? -14.326 17.165 9.976 1.00 42.97 116 GLY A O 1
ATOM 926 N N . GLU A 1 117 ? -15.156 15.100 9.645 1.00 47.59 117 GLU A N 1
ATOM 927 C CA . GLU A 1 117 ? -14.846 14.551 10.976 1.00 47.59 117 GLU A CA 1
ATOM 928 C C . GLU A 1 117 ? -13.370 14.100 11.075 1.00 47.59 117 GLU A C 1
ATOM 930 O O . GLU A 1 117 ? -12.710 13.854 10.057 1.00 47.59 117 GLU A O 1
ATOM 935 N N . TYR A 1 118 ? -12.841 14.002 12.305 1.00 51.50 118 TYR A N 1
ATOM 936 C CA . TYR A 1 118 ? -11.417 13.763 12.596 1.00 51.50 118 TYR A CA 1
ATOM 937 C C . TYR A 1 118 ? -11.232 12.596 13.577 1.00 51.50 118 TYR A C 1
ATOM 939 O O . TYR A 1 118 ? -11.980 12.479 14.541 1.00 51.50 118 TYR A O 1
ATOM 947 N N . ILE A 1 119 ? -10.173 11.784 13.445 1.00 52.75 119 ILE A N 1
ATOM 948 C CA . ILE A 1 119 ? -9.809 10.813 14.501 1.00 52.75 119 ILE A CA 1
ATOM 949 C C . ILE A 1 119 ? -8.768 11.428 15.444 1.00 52.75 119 ILE A C 1
ATOM 951 O O . ILE A 1 119 ? -7.669 11.823 15.051 1.00 52.75 119 ILE A O 1
ATOM 955 N N . LYS A 1 120 ? -9.066 11.481 16.740 1.00 51.12 120 LYS A N 1
ATOM 956 C CA . LYS A 1 120 ? -8.119 11.943 17.754 1.00 51.12 120 LYS A CA 1
ATOM 957 C C . LYS A 1 120 ? -7.182 10.808 18.148 1.00 51.12 120 LYS A C 1
ATOM 959 O O . LYS A 1 120 ? -7.569 9.823 18.771 1.00 51.12 120 LYS A O 1
ATOM 964 N N . SER A 1 121 ? -5.895 10.987 17.853 1.00 47.50 121 SER A N 1
ATOM 965 C CA . SER A 1 121 ? -4.834 10.158 18.425 1.00 47.50 121 SER A CA 1
ATOM 966 C C . SER A 1 121 ? -3.826 11.044 19.143 1.00 47.50 121 SER A C 1
ATOM 968 O O . SER A 1 121 ? -3.182 11.886 18.514 1.00 47.50 121 SER A O 1
ATOM 970 N N . TYR A 1 122 ? -3.664 10.839 20.452 1.00 48.69 122 TYR A N 1
ATOM 971 C CA . TYR A 1 122 ? -2.708 11.577 21.276 1.00 48.69 122 TYR A CA 1
ATOM 972 C C . TYR A 1 122 ? -1.260 11.368 20.777 1.00 48.69 122 TYR A C 1
ATOM 974 O O . TYR A 1 122 ? -0.567 10.440 21.205 1.00 48.69 122 TYR A O 1
ATOM 982 N N . ARG A 1 123 ? -0.780 12.242 19.881 1.00 43.09 123 ARG A N 1
ATOM 983 C CA . ARG A 1 123 ? 0.642 12.382 19.518 1.00 43.09 123 ARG A CA 1
ATOM 984 C C . ARG A 1 123 ? 1.284 13.439 20.421 1.00 43.09 123 ARG A C 1
ATOM 986 O O . ARG A 1 123 ? 0.851 14.588 20.421 1.00 43.09 123 ARG A O 1
ATOM 993 N N . SER A 1 124 ? 2.313 13.069 21.191 1.00 34.38 124 SER A N 1
ATOM 994 C CA . SER A 1 124 ? 3.090 14.047 21.966 1.00 34.38 124 SER A CA 1
ATOM 995 C C . SER A 1 124 ? 4.145 14.728 21.083 1.00 34.38 124 SER A C 1
ATOM 997 O O . SER A 1 124 ? 4.700 14.131 20.166 1.00 34.38 124 SER A O 1
ATOM 999 N N . LYS A 1 125 ? 4.402 16.001 21.386 1.00 34.56 125 LYS A N 1
ATOM 1000 C CA . LYS A 1 125 ? 5.018 17.058 20.564 1.00 34.56 125 LYS A CA 1
ATOM 1001 C C . LYS A 1 125 ? 6.489 16.911 20.133 1.00 34.56 125 LYS A C 1
ATOM 1003 O O . LYS A 1 125 ? 7.077 17.902 19.712 1.00 34.56 125 LYS A O 1
ATOM 1008 N N . SER A 1 126 ? 7.124 15.749 20.216 1.00 25.36 126 SER A N 1
ATOM 1009 C CA . SER A 1 126 ? 8.545 15.658 19.871 1.00 25.36 126 SER A CA 1
ATOM 1010 C C . SER A 1 126 ? 8.878 14.377 19.132 1.00 25.36 126 SER A C 1
ATOM 1012 O O . SER A 1 126 ? 8.591 13.273 19.585 1.00 25.36 126 SER A O 1
ATOM 1014 N N . THR A 1 127 ? 9.574 14.566 18.010 1.00 24.11 127 THR A N 1
ATOM 1015 C CA . THR A 1 127 ? 10.127 13.555 17.101 1.00 24.11 127 THR A CA 1
ATOM 1016 C C . THR A 1 127 ? 9.104 12.770 16.278 1.00 24.11 127 THR A C 1
ATOM 1018 O O . THR A 1 127 ? 8.161 12.185 16.798 1.00 24.11 127 THR A O 1
ATOM 1021 N N . ILE A 1 128 ? 9.346 12.720 14.962 1.00 27.16 128 ILE A N 1
ATOM 1022 C CA . ILE A 1 128 ? 8.805 11.717 14.034 1.00 27.16 128 ILE A CA 1
ATOM 1023 C C . ILE A 1 128 ? 9.336 10.358 14.513 1.00 27.16 128 ILE A C 1
ATOM 1025 O O . ILE A 1 128 ? 10.372 9.866 14.085 1.00 27.16 128 ILE A O 1
ATOM 1029 N N . SER A 1 129 ? 8.670 9.828 15.524 1.00 23.91 129 SER A N 1
ATOM 1030 C CA . SER A 1 129 ? 8.884 8.554 16.184 1.00 23.91 129 SER A CA 1
ATOM 1031 C C . SER A 1 129 ? 7.484 8.116 16.571 1.00 23.91 129 SER A C 1
ATOM 1033 O O . SER A 1 129 ? 6.766 8.846 17.254 1.00 23.91 129 SER A O 1
ATOM 1035 N N . THR A 1 130 ? 7.065 6.945 16.109 1.00 27.59 130 THR A N 1
ATOM 1036 C CA . THR A 1 130 ? 5.766 6.309 16.374 1.00 27.59 130 THR A CA 1
ATOM 1037 C C . THR A 1 130 ? 5.613 5.872 17.841 1.00 27.59 130 THR A C 1
ATOM 1039 O O . THR A 1 130 ? 5.176 4.763 18.141 1.00 27.59 130 THR A O 1
ATOM 1042 N N . SER A 1 131 ? 6.002 6.720 18.793 1.00 26.33 131 SER A N 1
ATOM 1043 C CA . SER A 1 131 ? 5.948 6.471 20.229 1.00 26.33 131 SER A CA 1
ATOM 1044 C C . SER A 1 131 ? 4.885 7.362 20.868 1.00 26.33 131 SER A C 1
ATOM 1046 O O . SER A 1 131 ? 5.146 8.482 21.302 1.00 26.33 131 SER A O 1
ATOM 1048 N N . PHE A 1 132 ? 3.664 6.841 20.922 1.00 34.25 132 PHE A N 1
ATOM 1049 C CA . PHE A 1 132 ? 2.505 7.462 21.554 1.00 34.25 132 PHE A CA 1
ATOM 1050 C C . PHE A 1 132 ? 2.639 7.472 23.096 1.00 34.25 132 PHE A C 1
ATOM 1052 O O . PHE A 1 132 ? 2.449 6.441 23.747 1.00 34.25 132 PHE A O 1
ATOM 1059 N N . LYS A 1 133 ? 2.902 8.625 23.729 1.00 29.44 133 LYS A N 1
ATOM 1060 C CA . LYS A 1 133 ? 2.837 8.790 25.199 1.00 29.44 133 LYS A CA 1
ATOM 1061 C C . LYS A 1 133 ? 1.514 9.452 25.613 1.00 29.44 133 LYS A C 1
ATOM 1063 O O . LYS A 1 133 ? 1.305 10.633 25.386 1.00 29.44 133 LYS A O 1
ATOM 1068 N N . SER A 1 134 ? 0.629 8.656 26.210 1.00 37.47 134 SER A N 1
ATOM 1069 C CA . SER A 1 134 ? -0.622 9.048 26.885 1.00 37.47 134 SER A CA 1
ATOM 1070 C C . SER A 1 134 ? -1.023 7.889 27.806 1.00 37.47 134 SER A C 1
ATOM 1072 O O . SER A 1 134 ? -0.853 6.730 27.416 1.00 37.47 134 SER A O 1
ATOM 1074 N N . ASN A 1 135 ? -1.506 8.198 29.010 1.00 34.75 135 ASN A N 1
ATOM 1075 C CA . ASN A 1 135 ? -1.801 7.244 30.085 1.00 34.75 135 ASN A CA 1
ATOM 1076 C C . ASN A 1 135 ? -3.238 6.669 30.045 1.00 34.75 135 ASN A C 1
ATOM 1078 O O . ASN A 1 135 ? -3.661 6.057 31.022 1.00 34.75 135 ASN A O 1
ATOM 1082 N N . LYS A 1 136 ? -3.989 6.825 28.942 1.00 43.53 136 LYS A N 1
ATOM 1083 C CA . LYS A 1 136 ? -5.287 6.152 28.713 1.00 43.53 136 LYS A CA 1
ATOM 1084 C C . LYS A 1 136 ? -5.290 5.439 27.348 1.00 43.53 136 LYS A C 1
ATOM 1086 O O . LYS A 1 136 ? -4.649 5.910 26.411 1.00 43.53 136 LYS A O 1
ATOM 1091 N N . GLY A 1 137 ? -5.871 4.238 27.302 1.00 54.50 137 GLY A N 1
ATOM 1092 C CA . GLY A 1 137 ? -5.497 3.138 26.397 1.00 54.50 137 GLY A CA 1
ATOM 1093 C C . GLY A 1 137 ? -6.159 3.077 25.016 1.00 54.50 137 GLY A C 1
ATOM 1094 O O . GLY A 1 137 ? -5.746 2.232 24.215 1.00 54.50 137 GLY A O 1
ATOM 1095 N N . ASP A 1 138 ? -7.097 3.972 24.710 1.00 65.06 138 ASP A N 1
ATOM 1096 C CA . ASP A 1 138 ? -8.009 3.832 23.564 1.00 65.06 138 ASP A CA 1
ATOM 1097 C C . ASP A 1 138 ? -7.865 4.982 22.550 1.00 65.06 138 ASP A C 1
ATOM 1099 O O . ASP A 1 138 ? -7.290 6.035 22.854 1.00 65.06 138 ASP A O 1
ATOM 1103 N N . VAL A 1 139 ? -8.313 4.740 21.316 1.00 67.12 139 VAL A N 1
ATOM 1104 C CA . VAL A 1 139 ? -8.391 5.715 20.216 1.00 67.12 139 VAL A CA 1
ATOM 1105 C C . VAL A 1 139 ? -9.838 6.178 20.093 1.00 67.12 139 VAL A C 1
ATOM 1107 O O . VAL A 1 139 ? -10.745 5.352 20.106 1.00 67.12 139 VAL A O 1
ATOM 1110 N N . TYR A 1 140 ? -10.036 7.485 19.930 1.00 69.75 140 TYR A N 1
ATOM 1111 C CA . TYR A 1 140 ? -11.360 8.094 19.854 1.00 69.75 140 TYR A CA 1
ATOM 1112 C C . TYR A 1 140 ? -11.524 8.829 18.526 1.00 69.75 140 TYR A C 1
ATOM 1114 O O . TYR A 1 140 ? -10.600 9.498 18.053 1.00 69.75 140 TYR A O 1
ATOM 1122 N N . LEU A 1 141 ? -12.708 8.734 17.941 1.00 66.31 141 LEU A N 1
ATOM 1123 C CA . LEU A 1 141 ? -13.167 9.670 16.929 1.00 66.31 141 LEU A CA 1
ATOM 1124 C C . LEU A 1 141 ? -13.602 10.972 17.612 1.00 66.31 141 LEU A C 1
ATOM 1126 O O . LEU A 1 141 ? -14.104 10.934 18.731 1.00 66.31 141 LEU A O 1
ATOM 1130 N N . VAL A 1 142 ? -13.387 12.117 16.965 1.00 63.16 142 VAL A N 1
ATOM 1131 C CA . VAL A 1 142 ? -13.910 13.405 17.424 1.00 63.16 142 VAL A CA 1
ATOM 1132 C C . VAL A 1 142 ? -14.804 14.012 16.357 1.00 63.16 142 VAL A C 1
ATOM 1134 O O . VAL A 1 142 ? -14.364 14.250 15.229 1.00 63.16 142 VAL A O 1
ATOM 1137 N N . ASP A 1 143 ? -16.061 14.239 16.731 1.00 59.88 143 ASP A N 1
ATOM 1138 C CA . ASP A 1 143 ? -17.051 14.858 15.854 1.00 59.88 143 ASP A CA 1
ATOM 1139 C C . ASP A 1 143 ? -16.807 16.372 15.686 1.00 59.88 143 ASP A C 1
ATOM 1141 O O . ASP A 1 143 ? -15.936 16.976 16.321 1.00 59.88 143 ASP A O 1
ATOM 1145 N N . GLU A 1 144 ? -17.591 17.005 14.815 1.00 55.91 144 GLU A N 1
ATOM 1146 C CA . GLU A 1 144 ? -17.529 18.451 14.554 1.00 55.91 144 GLU A CA 1
ATOM 1147 C C . GLU A 1 144 ? -17.820 19.329 15.786 1.00 55.91 144 GLU A C 1
ATOM 1149 O O . GLU A 1 144 ? -17.402 20.487 15.837 1.00 55.91 144 GLU A O 1
ATOM 1154 N N . ASN A 1 145 ? -18.488 18.774 16.799 1.00 58.41 145 ASN A N 1
ATOM 1155 C CA . ASN A 1 145 ? -18.821 19.442 18.055 1.00 58.41 145 ASN A CA 1
ATOM 1156 C C . ASN A 1 145 ? -17.756 19.209 19.142 1.00 58.41 145 ASN A C 1
ATOM 1158 O O . ASN A 1 145 ? -17.868 19.749 20.244 1.00 58.41 145 ASN A O 1
ATOM 1162 N N . GLY A 1 146 ? -16.712 18.429 18.845 1.00 62.41 146 GLY A N 1
ATOM 1163 C CA . GLY A 1 146 ? -15.640 18.097 19.776 1.00 62.41 146 GLY A CA 1
ATOM 1164 C C . GLY A 1 146 ? -15.949 16.923 20.712 1.00 62.41 146 GLY A C 1
ATOM 1165 O O . GLY A 1 146 ? -15.180 16.700 21.651 1.00 62.41 146 GLY A O 1
ATOM 1166 N N . ASN A 1 147 ? -17.034 16.176 20.488 1.00 65.50 147 ASN A N 1
ATOM 1167 C CA . ASN A 1 147 ? -17.373 15.003 21.291 1.00 65.50 147 ASN A CA 1
ATOM 1168 C C . ASN A 1 147 ? -16.475 13.820 20.927 1.00 65.50 147 ASN A C 1
ATOM 1170 O O . ASN A 1 147 ? -16.247 13.539 19.753 1.00 65.50 147 ASN A O 1
ATOM 1174 N N . GLU A 1 148 ? -15.997 13.101 21.943 1.00 69.81 148 GLU A N 1
ATOM 1175 C CA . GLU A 1 148 ? -15.195 11.889 21.774 1.00 69.81 148 GLU A CA 1
ATOM 1176 C C . GLU A 1 148 ? -16.101 10.655 21.654 1.00 69.81 148 GLU A C 1
ATOM 1178 O O . GLU A 1 148 ? -16.926 10.392 22.529 1.00 69.81 148 GLU A O 1
ATOM 1183 N N . ILE A 1 149 ? -15.912 9.876 20.592 1.00 69.88 149 ILE A N 1
ATOM 1184 C CA . ILE A 1 149 ? -16.599 8.610 20.331 1.00 69.88 149 ILE A CA 1
ATOM 1185 C C . ILE A 1 149 ? -15.551 7.499 20.403 1.00 69.88 149 ILE A C 1
ATOM 1187 O O . ILE A 1 149 ? -14.572 7.509 19.655 1.00 69.88 149 ILE A O 1
ATOM 1191 N N . ASP A 1 150 ? -15.722 6.554 21.327 1.00 75.50 150 ASP A N 1
ATOM 1192 C CA . ASP A 1 150 ? -14.857 5.375 21.402 1.00 75.50 150 ASP A CA 1
ATOM 1193 C C . ASP A 1 150 ? -15.124 4.478 20.191 1.00 75.50 150 ASP A C 1
ATOM 1195 O O . ASP A 1 150 ? -16.222 3.952 20.021 1.00 75.50 150 ASP A O 1
ATOM 1199 N N . ILE A 1 151 ? -14.105 4.309 19.353 1.00 73.62 151 ILE A N 1
ATOM 1200 C CA . ILE A 1 151 ? -14.172 3.474 18.152 1.00 73.62 151 ILE A CA 1
ATOM 1201 C C . ILE A 1 151 ? -13.562 2.091 18.392 1.00 73.62 151 ILE A C 1
ATOM 1203 O O . ILE A 1 151 ? -13.253 1.387 17.441 1.00 73.62 151 ILE A O 1
ATOM 1207 N N . GLY A 1 152 ? -13.308 1.681 19.637 1.00 74.25 152 GLY A N 1
ATOM 1208 C CA . GLY A 1 152 ? -12.866 0.325 19.983 1.00 74.25 152 GLY A CA 1
ATOM 1209 C C . GLY A 1 152 ? -11.460 -0.053 19.495 1.00 74.25 152 GLY A C 1
ATOM 1210 O O . GLY A 1 152 ? -11.046 -1.209 19.621 1.00 74.25 152 GLY A O 1
ATOM 1211 N N . ILE A 1 153 ? -10.696 0.898 18.947 1.00 73.31 153 ILE A N 1
ATOM 1212 C CA . ILE A 1 153 ? -9.320 0.683 18.491 1.00 73.31 153 ILE A CA 1
ATOM 1213 C C . ILE A 1 153 ? -8.372 0.978 19.650 1.00 73.31 153 ILE A C 1
ATOM 1215 O O . ILE A 1 153 ? -8.324 2.080 20.195 1.00 73.31 153 ILE A O 1
ATOM 1219 N N . LYS A 1 154 ? -7.536 0.002 20.006 1.00 74.81 154 LYS A N 1
ATOM 1220 C CA . LYS A 1 154 ? -6.521 0.206 21.047 1.00 74.81 154 LYS A CA 1
ATOM 1221 C C . LYS A 1 154 ? -5.421 1.121 20.530 1.00 74.81 154 LYS A C 1
ATOM 1223 O O . LYS A 1 154 ? -4.901 0.916 19.435 1.00 74.81 154 LYS A O 1
ATOM 1228 N N . LYS A 1 155 ? -4.940 2.035 21.374 1.00 68.19 155 LYS A N 1
ATOM 1229 C CA . LYS A 1 155 ? -3.846 2.980 21.072 1.00 68.19 155 LYS A CA 1
ATOM 1230 C C . LYS A 1 155 ? -2.602 2.322 20.471 1.00 68.19 155 LYS A C 1
ATOM 1232 O O . LYS A 1 155 ? -1.894 2.913 19.664 1.00 68.19 155 LYS A O 1
ATOM 1237 N N . GLY A 1 156 ? -2.313 1.089 20.883 1.00 65.88 156 GLY A N 1
ATOM 1238 C CA . GLY A 1 156 ? -1.192 0.331 20.350 1.00 65.88 156 GLY A CA 1
ATOM 1239 C C . GLY A 1 156 ? -1.352 -0.044 18.877 1.00 65.88 156 GLY A C 1
ATOM 1240 O O . GLY A 1 156 ? -0.340 -0.266 18.234 1.00 65.88 156 GLY A O 1
ATOM 1241 N N . TYR A 1 157 ? -2.562 -0.141 18.341 1.00 68.94 157 TYR A N 1
ATOM 1242 C CA . TYR A 1 157 ? -2.825 -0.686 17.008 1.00 68.94 157 TYR A CA 1
ATOM 1243 C C . TYR A 1 157 ? -2.954 0.376 15.918 1.00 68.94 157 TYR A C 1
ATOM 1245 O O . TYR A 1 157 ? -2.980 0.020 14.743 1.00 68.94 157 TYR A O 1
ATOM 1253 N N . LEU A 1 158 ? -2.963 1.660 16.285 1.00 66.25 158 LEU A N 1
ATOM 1254 C CA . LEU A 1 158 ? -3.080 2.742 15.321 1.00 66.25 158 LEU A CA 1
ATOM 1255 C C . LEU A 1 158 ? -1.795 2.882 14.489 1.00 66.25 158 LEU A C 1
ATOM 1257 O O . LEU A 1 158 ? -0.725 3.216 15.007 1.00 66.25 158 LEU A O 1
ATOM 1261 N N . THR A 1 159 ? -1.924 2.627 13.194 1.00 67.06 159 THR A N 1
ATOM 1262 C CA . THR A 1 159 ? -0.925 2.902 12.155 1.00 67.06 159 THR A CA 1
ATOM 1263 C C . THR A 1 159 ? -1.450 3.970 11.197 1.00 67.06 159 THR A C 1
ATOM 1265 O O . THR A 1 159 ? -2.536 4.503 11.416 1.00 67.06 159 THR A O 1
ATOM 1268 N N . ASP A 1 160 ? -0.666 4.345 10.183 1.00 65.44 160 ASP A N 1
ATOM 1269 C CA . ASP A 1 160 ? -1.162 5.189 9.093 1.00 65.44 160 ASP A CA 1
ATOM 1270 C C . ASP A 1 160 ? -2.120 4.325 8.243 1.00 65.44 160 ASP A C 1
ATOM 1272 O O . ASP A 1 160 ? -1.655 3.382 7.600 1.00 65.44 160 ASP A O 1
ATOM 1276 N N . PRO A 1 161 ? -3.442 4.563 8.293 1.00 73.00 161 PRO A N 1
ATOM 1277 C CA . PRO A 1 161 ? -4.417 3.736 7.627 1.00 73.00 161 PRO A CA 1
ATOM 1278 C C . PRO A 1 161 ? -4.507 4.048 6.141 1.00 73.00 161 PRO A C 1
ATOM 1280 O O . PRO A 1 161 ? -4.326 5.185 5.698 1.00 73.00 161 PRO A O 1
ATOM 1283 N N . GLU A 1 162 ? -4.866 3.021 5.389 1.00 74.69 162 GLU A N 1
ATOM 1284 C CA . GLU A 1 162 ? -5.210 3.101 3.976 1.00 74.69 162 GLU A CA 1
ATOM 1285 C C . GLU A 1 162 ? -6.733 3.159 3.837 1.00 74.69 162 GLU A C 1
ATOM 1287 O O . GLU A 1 162 ? -7.451 2.439 4.531 1.00 74.69 162 GLU A O 1
ATOM 1292 N N . TYR A 1 163 ? -7.247 4.007 2.947 1.00 77.88 163 TYR A N 1
ATOM 1293 C CA . TYR A 1 163 ? -8.666 3.978 2.602 1.00 77.88 163 TYR A CA 1
ATOM 1294 C C . TYR A 1 163 ? -8.946 2.859 1.596 1.00 77.88 163 TYR A C 1
ATOM 1296 O O . TYR A 1 163 ? -8.267 2.742 0.576 1.00 77.88 163 TYR A O 1
ATOM 1304 N N . VAL A 1 164 ? -9.979 2.065 1.860 1.00 80.88 164 VAL A N 1
ATOM 1305 C CA . VAL A 1 164 ? -10.310 0.863 1.100 1.00 80.88 164 VAL A CA 1
ATOM 1306 C C . VAL A 1 164 ? -11.680 1.015 0.452 1.00 80.88 164 VAL A C 1
ATOM 1308 O O . VAL A 1 164 ? -12.717 0.840 1.093 1.00 80.88 164 VAL A O 1
ATOM 1311 N N . GLY A 1 165 ? -11.678 1.307 -0.851 1.00 76.19 165 GLY A N 1
ATOM 1312 C CA . GLY A 1 165 ? -12.884 1.680 -1.598 1.00 76.19 165 GLY A CA 1
ATOM 1313 C C . GLY A 1 165 ? -14.024 0.658 -1.535 1.00 76.19 165 GLY A C 1
ATOM 1314 O O . GLY A 1 165 ? -15.155 1.031 -1.247 1.00 76.19 165 GLY A O 1
ATOM 1315 N N . TYR A 1 166 ? -13.747 -0.632 -1.740 1.00 81.75 166 TYR A N 1
ATOM 1316 C CA . TYR A 1 166 ? -14.779 -1.682 -1.805 1.00 81.75 166 TYR A CA 1
ATOM 1317 C C . TYR A 1 166 ? -15.447 -1.989 -0.460 1.00 81.75 166 TYR A C 1
ATOM 1319 O O . TYR A 1 166 ? -16.488 -2.639 -0.439 1.00 81.75 166 TYR A O 1
ATOM 1327 N N . LYS A 1 167 ? -14.838 -1.560 0.651 1.00 86.31 167 LYS A N 1
ATOM 1328 C CA . LYS A 1 167 ? -15.397 -1.665 2.005 1.00 86.31 167 LYS A CA 1
ATOM 1329 C C . LYS A 1 167 ? -15.886 -0.325 2.549 1.00 86.31 167 LYS A C 1
ATOM 1331 O O . LYS A 1 167 ? -16.469 -0.307 3.625 1.00 86.31 167 LYS A O 1
ATOM 1336 N N . ASN A 1 168 ? -15.629 0.772 1.833 1.00 82.25 168 ASN A N 1
ATOM 1337 C CA . ASN A 1 168 ? -15.884 2.132 2.296 1.00 82.25 168 ASN A CA 1
ATOM 1338 C C . ASN A 1 168 ? -15.339 2.384 3.723 1.00 82.25 168 ASN A C 1
ATOM 1340 O O . ASN A 1 168 ? -16.030 2.915 4.595 1.00 82.25 168 ASN A O 1
ATOM 1344 N N . ALA A 1 169 ? -14.104 1.939 3.983 1.00 85.50 169 ALA A N 1
ATOM 1345 C CA . ALA A 1 169 ? -13.520 1.898 5.324 1.00 85.50 169 ALA A CA 1
ATOM 1346 C C . ALA A 1 169 ? -12.026 2.245 5.328 1.00 85.50 169 ALA A C 1
ATOM 1348 O O . ALA A 1 169 ? -11.316 2.001 4.351 1.00 85.50 169 ALA A O 1
ATOM 1349 N N . TYR A 1 170 ? -11.533 2.755 6.455 1.00 82.31 170 TYR A N 1
ATOM 1350 C CA . TYR A 1 170 ? -10.104 2.846 6.745 1.00 82.31 170 TYR A CA 1
ATOM 1351 C C . TYR A 1 170 ? -9.595 1.521 7.279 1.00 82.31 170 TYR A C 1
ATOM 1353 O O . TYR A 1 170 ? -10.162 0.973 8.218 1.00 82.31 170 TYR A O 1
ATOM 1361 N N . PHE A 1 171 ? -8.502 1.036 6.711 1.00 87.50 171 PHE A N 1
ATOM 1362 C CA . PHE A 1 171 ? -7.808 -0.151 7.165 1.00 87.50 171 PHE A CA 1
ATOM 1363 C C . PHE A 1 171 ? -6.491 0.221 7.822 1.00 87.50 171 PHE A C 1
ATOM 1365 O O . PHE A 1 171 ? -5.677 0.937 7.238 1.00 87.50 171 PHE A O 1
ATOM 1372 N N . GLY A 1 172 ? -6.232 -0.349 8.990 1.00 87.12 172 GLY A N 1
ATOM 1373 C CA . GLY A 1 172 ? -4.902 -0.353 9.566 1.00 87.12 172 GLY A CA 1
ATOM 1374 C C . GLY A 1 172 ? -4.595 -1.666 10.257 1.00 87.12 172 GLY A C 1
ATOM 1375 O O . GLY A 1 172 ? -5.441 -2.536 10.465 1.00 87.12 172 GLY A O 1
ATOM 1376 N N . TYR A 1 173 ? -3.326 -1.834 10.597 1.00 88.62 173 TYR A N 1
ATOM 1377 C CA . TYR A 1 173 ? -2.873 -3.022 11.299 1.00 88.62 173 TYR A CA 1
ATOM 1378 C C . TYR A 1 173 ? -1.635 -2.748 12.132 1.00 88.62 173 TYR A C 1
ATOM 1380 O O . TYR A 1 173 ? -0.833 -1.868 11.823 1.00 88.62 173 TYR A O 1
ATOM 1388 N N . ARG A 1 174 ? -1.427 -3.584 13.148 1.00 86.75 174 ARG A N 1
ATOM 1389 C CA . ARG A 1 174 ? -0.142 -3.725 13.830 1.00 86.75 174 ARG A CA 1
ATOM 1390 C C . ARG A 1 174 ? 0.271 -5.180 13.908 1.00 86.75 174 ARG A C 1
ATOM 1392 O O . ARG A 1 174 ? -0.482 -6.033 14.366 1.00 86.75 174 ARG A O 1
ATOM 1399 N N . LEU A 1 175 ? 1.524 -5.440 13.565 1.00 86.19 175 LEU A N 1
ATOM 1400 C CA . LEU A 1 175 ? 2.137 -6.741 13.784 1.00 86.19 175 LEU A CA 1
ATOM 1401 C C . LEU A 1 175 ? 2.644 -6.861 15.224 1.00 86.19 175 LEU A C 1
ATOM 1403 O O . LEU A 1 175 ? 3.379 -6.006 15.722 1.00 86.19 175 LEU A O 1
ATOM 1407 N N . VAL A 1 176 ? 2.254 -7.945 15.888 1.00 85.94 176 VAL A N 1
ATOM 1408 C CA . VAL A 1 176 ? 2.763 -8.370 17.192 1.00 85.94 176 VAL A CA 1
ATOM 1409 C C . VAL A 1 176 ? 3.178 -9.830 17.058 1.00 85.94 176 VAL A C 1
ATOM 1411 O O . VAL A 1 176 ? 2.337 -10.725 16.964 1.00 85.94 176 VAL A O 1
ATOM 1414 N N . SER A 1 177 ? 4.491 -10.079 17.045 1.00 85.69 177 SER A N 1
ATOM 1415 C CA . SER A 1 177 ? 5.044 -11.400 16.719 1.00 85.69 177 SER A CA 1
ATOM 1416 C C . SER A 1 177 ? 4.514 -11.882 15.353 1.00 85.69 177 SER A C 1
ATOM 1418 O O . SER A 1 177 ? 4.579 -11.134 14.381 1.00 85.69 177 SER A O 1
ATOM 1420 N N . ARG A 1 178 ? 3.969 -13.102 15.267 1.00 86.75 178 ARG A N 1
ATOM 1421 C CA . ARG A 1 178 ? 3.378 -13.673 14.046 1.00 86.75 178 ARG A CA 1
ATOM 1422 C C . ARG A 1 178 ? 1.956 -13.202 13.734 1.00 86.75 178 ARG A C 1
ATOM 1424 O O . ARG A 1 178 ? 1.375 -13.704 12.778 1.00 86.75 178 ARG A O 1
ATOM 1431 N N . CYS A 1 179 ? 1.361 -12.341 14.557 1.00 89.94 179 CYS A N 1
ATOM 1432 C CA . CYS A 1 179 ? -0.042 -11.980 14.407 1.00 89.94 179 CYS A CA 1
ATOM 1433 C C . CYS A 1 179 ? -0.214 -10.518 13.988 1.00 89.94 179 CYS A C 1
ATOM 1435 O O . CYS A 1 179 ? 0.397 -9.624 14.571 1.00 89.94 179 CYS A O 1
ATOM 1437 N N . GLY A 1 180 ? -1.066 -10.282 12.996 1.00 90.19 180 GLY A N 1
ATOM 1438 C CA . GLY A 1 180 ? -1.616 -8.973 12.681 1.00 90.19 180 GLY A CA 1
ATOM 1439 C C . GLY A 1 180 ? -2.841 -8.697 13.546 1.00 90.19 180 GLY A C 1
ATOM 1440 O O . GLY A 1 180 ? -3.788 -9.475 13.562 1.00 90.19 180 GLY A O 1
ATOM 1441 N N . HIS A 1 181 ? -2.810 -7.591 14.275 1.00 91.44 181 HIS A N 1
ATOM 1442 C CA . HIS A 1 181 ? -3.985 -6.969 14.869 1.00 91.44 181 HIS A CA 1
ATOM 1443 C C . HIS A 1 181 ? -4.509 -5.961 13.856 1.00 91.44 181 HIS A C 1
ATOM 1445 O O . HIS A 1 181 ? -3.924 -4.889 13.705 1.00 91.44 181 HIS A O 1
ATOM 1451 N N . LEU A 1 182 ? -5.524 -6.370 13.111 1.00 92.31 182 LEU A N 1
ATOM 1452 C CA . LEU A 1 182 ? -6.136 -5.630 12.021 1.00 92.31 182 LEU A CA 1
ATOM 1453 C C . LEU A 1 182 ? -7.323 -4.845 12.567 1.00 92.31 182 LEU A C 1
ATOM 1455 O O . LEU A 1 182 ? -8.011 -5.315 13.476 1.00 92.31 182 LEU A O 1
ATOM 1459 N N . TRP A 1 183 ? -7.570 -3.678 11.998 1.00 90.19 183 TRP A N 1
ATOM 1460 C CA . TRP A 1 183 ? -8.749 -2.894 12.304 1.00 90.19 183 TRP A CA 1
ATOM 1461 C C . TRP A 1 183 ? -9.290 -2.233 11.043 1.00 90.19 183 TRP A C 1
ATOM 1463 O O . TRP A 1 183 ? -8.544 -1.843 10.142 1.00 90.19 183 TRP A O 1
ATOM 1473 N N . TRP A 1 184 ? -10.606 -2.120 11.016 1.00 90.25 184 TRP A N 1
ATOM 1474 C CA . TRP A 1 184 ? -11.389 -1.440 10.007 1.00 90.25 184 TRP A CA 1
ATOM 1475 C C . TRP A 1 184 ? -12.218 -0.378 10.703 1.00 90.25 184 TRP A C 1
ATOM 1477 O O . TRP A 1 184 ? -12.844 -0.673 11.717 1.00 90.25 184 TRP A O 1
ATOM 1487 N N . LEU A 1 185 ? -12.219 0.836 10.173 1.00 84.25 185 LEU A N 1
ATOM 1488 C CA . LEU A 1 185 ? -13.121 1.898 10.596 1.00 84.25 185 LEU A CA 1
ATOM 1489 C C . LEU A 1 185 ? -13.999 2.261 9.405 1.00 84.25 185 LEU A C 1
ATOM 1491 O O . LEU A 1 185 ? -13.524 2.880 8.448 1.00 84.25 185 LEU A O 1
ATOM 1495 N N . TYR A 1 186 ? -15.252 1.821 9.445 1.00 84.50 186 TYR A N 1
ATOM 1496 C CA . TYR A 1 186 ? -16.221 2.085 8.393 1.00 84.50 186 TYR A CA 1
ATOM 1497 C C . TYR A 1 186 ? -16.580 3.566 8.398 1.00 84.50 186 TYR A C 1
ATOM 1499 O O . TYR A 1 186 ? -16.785 4.171 9.449 1.00 84.50 186 TYR A O 1
ATOM 1507 N N . THR A 1 187 ? -16.609 4.168 7.209 1.00 74.31 187 THR A N 1
ATOM 1508 C CA . THR A 1 187 ? -16.929 5.598 7.091 1.00 74.31 187 THR A CA 1
ATOM 1509 C C . THR A 1 187 ? -18.421 5.881 7.212 1.00 74.31 187 THR A C 1
ATOM 1511 O O . THR A 1 187 ? -18.824 7.008 7.485 1.00 74.31 187 THR A O 1
ATOM 1514 N N . GLU A 1 188 ? -19.243 4.850 7.035 1.00 77.56 188 GLU A N 1
ATOM 1515 C CA . GLU A 1 188 ? -20.661 4.871 7.355 1.00 77.56 188 GLU A CA 1
ATOM 1516 C C . GLU A 1 188 ? -20.836 4.458 8.818 1.00 77.56 188 GLU A C 1
ATOM 1518 O O . GLU A 1 188 ? -20.446 3.362 9.209 1.00 77.56 188 GLU A O 1
ATOM 1523 N N . GLY A 1 189 ? -21.397 5.349 9.637 1.00 74.19 189 GLY A N 1
ATOM 1524 C CA . GLY A 1 189 ? -21.764 5.050 11.027 1.00 74.19 189 GLY A CA 1
ATOM 1525 C C . GLY A 1 189 ? -20.613 5.013 12.037 1.00 74.19 189 GLY A C 1
ATOM 1526 O O . GLY A 1 189 ? -20.886 4.935 13.229 1.00 74.19 189 GLY A O 1
ATOM 1527 N N . TRP A 1 190 ? -19.355 5.124 11.595 1.00 75.00 190 TRP A N 1
ATOM 1528 C CA . TRP A 1 190 ? -18.161 5.078 12.456 1.00 75.00 190 TRP A CA 1
ATOM 1529 C C . TRP A 1 190 ? -17.951 3.765 13.206 1.00 75.00 190 TRP A C 1
ATOM 1531 O O . TRP A 1 190 ? -17.168 3.705 14.157 1.00 75.00 190 TRP A O 1
ATOM 1541 N N . ASP A 1 191 ? -18.600 2.700 12.744 1.00 83.69 191 ASP A N 1
ATOM 1542 C CA . ASP A 1 191 ? -18.425 1.373 13.306 1.00 83.69 191 ASP A CA 1
ATOM 1543 C C . ASP A 1 191 ? -17.007 0.864 13.045 1.00 83.69 191 ASP A C 1
ATOM 1545 O O . ASP A 1 191 ? -16.407 1.103 11.988 1.00 83.69 191 ASP A O 1
ATOM 1549 N N . SER A 1 192 ? -16.468 0.123 14.011 1.00 85.88 192 SER A N 1
ATOM 1550 C CA . SER A 1 192 ? -15.172 -0.520 13.862 1.00 85.88 192 SER A CA 1
ATOM 1551 C C . SER A 1 192 ? -15.260 -2.033 13.931 1.00 85.88 192 SER A C 1
ATOM 1553 O O . SER A 1 192 ? -16.028 -2.626 14.689 1.00 85.88 192 SER A O 1
ATOM 1555 N N . GLU A 1 193 ? -14.408 -2.675 13.145 1.00 91.19 193 GLU A N 1
ATOM 1556 C CA . GLU A 1 193 ? -14.204 -4.113 13.173 1.00 91.19 193 GLU A CA 1
ATOM 1557 C C . GLU A 1 193 ? -12.735 -4.377 13.480 1.00 91.19 193 GLU A C 1
ATOM 1559 O O . GLU A 1 193 ? -11.839 -3.807 12.860 1.00 91.19 193 GLU A O 1
ATOM 1564 N N . ASN A 1 194 ? -12.475 -5.238 14.459 1.00 89.75 194 ASN A N 1
ATOM 1565 C CA . ASN A 1 194 ? -11.126 -5.584 14.880 1.00 89.75 194 ASN A CA 1
ATOM 1566 C C . ASN A 1 194 ? -10.926 -7.088 14.728 1.00 89.75 194 ASN A C 1
ATOM 1568 O O . ASN A 1 194 ? -11.711 -7.882 15.243 1.00 89.75 194 ASN A O 1
ATOM 1572 N N . GLU A 1 195 ? -9.833 -7.483 14.087 1.00 91.50 195 GLU A N 1
ATOM 1573 C CA . GLU A 1 195 ? -9.509 -8.885 13.851 1.00 91.50 195 GLU A CA 1
ATOM 1574 C C . GLU A 1 195 ? -8.081 -9.176 14.313 1.00 91.50 195 GLU A C 1
ATOM 1576 O O . GLU A 1 195 ? -7.146 -8.411 14.071 1.00 91.50 195 GLU A O 1
ATOM 1581 N N . LYS A 1 196 ? -7.885 -10.311 14.988 1.00 92.12 196 LYS A N 1
ATOM 1582 C CA . LYS A 1 196 ? -6.547 -10.832 15.268 1.00 92.12 196 LYS A CA 1
ATOM 1583 C C . LYS A 1 196 ? -6.286 -12.026 14.368 1.00 92.12 196 LYS A C 1
ATOM 1585 O O . LYS A 1 196 ? -6.852 -13.096 14.574 1.00 92.12 196 LYS A O 1
ATOM 1590 N N . LEU A 1 197 ? -5.335 -11.861 13.462 1.00 92.25 197 LEU A N 1
ATOM 1591 C CA . LEU A 1 197 ? -4.932 -12.876 12.509 1.00 92.25 197 LEU A CA 1
ATOM 1592 C C . LEU A 1 197 ? -3.523 -13.355 12.810 1.00 92.25 197 LEU A C 1
ATOM 1594 O O . LEU A 1 197 ? -2.635 -12.530 12.982 1.00 92.25 197 LEU A O 1
ATOM 1598 N N . CYS A 1 198 ? -3.282 -14.662 12.862 1.00 91.50 198 CYS A N 1
ATOM 1599 C CA . CYS A 1 198 ? -1.934 -15.196 13.040 1.00 91.50 198 CYS A CA 1
ATOM 1600 C C . CYS A 1 198 ? -1.479 -15.923 11.779 1.00 91.50 198 CYS A C 1
ATOM 1602 O O . CYS A 1 198 ? -2.177 -16.802 11.279 1.00 91.50 198 CYS A O 1
ATOM 1604 N N . PHE A 1 199 ? -0.298 -15.552 11.297 1.00 90.50 199 PHE A N 1
ATOM 1605 C CA . PHE A 1 199 ? 0.290 -16.099 10.083 1.00 90.50 199 PHE A CA 1
ATOM 1606 C C . PHE A 1 199 ? 1.074 -17.386 10.364 1.00 90.50 199 PHE A C 1
ATOM 1608 O O . PHE A 1 199 ? 1.436 -17.692 11.511 1.00 90.50 199 PHE A O 1
ATOM 1615 N N . GLY A 1 200 ? 1.308 -18.159 9.305 1.00 86.88 200 GLY A N 1
ATOM 1616 C CA . GLY A 1 200 ? 2.049 -19.414 9.343 1.00 86.88 200 GLY A CA 1
ATOM 1617 C C . GLY A 1 200 ? 3.517 -19.248 9.748 1.00 86.88 200 GLY A C 1
ATOM 1618 O O . GLY A 1 200 ? 4.032 -18.149 9.923 1.00 86.88 200 GLY A O 1
ATOM 1619 N N . GLU A 1 201 ? 4.248 -20.361 9.865 1.00 86.12 201 GLU A N 1
ATOM 1620 C CA . GLU A 1 201 ? 5.631 -20.362 10.378 1.00 86.12 201 GLU A CA 1
ATOM 1621 C C . GLU A 1 201 ? 6.598 -19.430 9.626 1.00 86.12 201 GLU A C 1
ATOM 1623 O O . GLU A 1 201 ? 7.589 -18.953 10.182 1.00 86.12 201 GLU A O 1
ATOM 1628 N N . TRP A 1 202 ? 6.310 -19.136 8.358 1.00 85.19 202 TRP A N 1
ATOM 1629 C CA . TRP A 1 202 ? 7.110 -18.226 7.545 1.00 85.19 202 TRP A CA 1
ATOM 1630 C C . TRP A 1 202 ? 7.180 -16.807 8.126 1.00 85.19 202 TRP A C 1
ATOM 1632 O O . TRP A 1 202 ? 8.165 -16.121 7.859 1.00 85.19 202 TRP A O 1
ATOM 1642 N N . SER A 1 203 ? 6.202 -16.385 8.935 1.00 85.62 203 SER A N 1
ATOM 1643 C CA . SER A 1 203 ? 6.172 -15.060 9.561 1.00 85.62 203 SER A CA 1
ATOM 1644 C C . SER A 1 203 ? 7.032 -14.955 10.826 1.00 85.62 203 SER A C 1
ATOM 1646 O O . SER A 1 203 ? 7.267 -13.852 11.309 1.00 85.62 203 SER A O 1
ATOM 1648 N N . TYR A 1 204 ? 7.513 -16.076 11.384 1.00 76.31 204 TYR A N 1
ATOM 1649 C CA . TYR A 1 204 ? 8.425 -16.068 12.543 1.00 76.31 204 TYR A CA 1
ATOM 1650 C C . TYR A 1 204 ? 9.841 -15.659 12.176 1.00 76.31 204 TYR A C 1
ATOM 1652 O O . TYR A 1 204 ? 10.619 -15.201 13.010 1.00 76.31 204 TYR A O 1
ATOM 1660 N N . SER A 1 205 ? 10.220 -15.919 10.934 1.00 64.50 205 SER A N 1
ATOM 1661 C CA . SER A 1 205 ? 11.577 -15.686 10.492 1.00 64.50 205 SER A CA 1
ATOM 1662 C C . SER A 1 205 ? 11.781 -14.241 10.100 1.00 64.50 205 SER A C 1
ATOM 1664 O O . SER A 1 205 ? 10.970 -13.709 9.355 1.00 64.50 205 SER A O 1
ATOM 1666 N N . GLY A 1 206 ? 12.897 -13.666 10.549 1.00 64.50 206 GLY A N 1
ATOM 1667 C CA . GLY A 1 206 ? 13.263 -12.270 10.336 1.00 64.50 206 GLY A CA 1
ATOM 1668 C C . GLY A 1 206 ? 12.862 -11.677 8.978 1.00 64.50 206 GLY A C 1
ATOM 1669 O O . GLY A 1 206 ? 13.042 -12.279 7.912 1.00 64.50 206 GLY A O 1
ATOM 1670 N N . GLY A 1 207 ? 12.347 -10.458 9.063 1.00 73.19 207 GLY A N 1
ATOM 1671 C CA . GLY A 1 207 ? 11.766 -9.687 7.975 1.00 73.19 207 GLY A CA 1
ATOM 1672 C C . GLY A 1 207 ? 10.620 -8.835 8.513 1.00 73.19 207 GLY A C 1
ATOM 1673 O O . GLY A 1 207 ? 10.116 -9.091 9.606 1.00 73.19 207 GLY A O 1
ATOM 1674 N N . SER A 1 208 ? 10.224 -7.805 7.772 1.00 84.88 208 SER A N 1
ATOM 1675 C CA . SER A 1 208 ? 8.972 -7.088 8.032 1.00 84.88 208 SER A CA 1
ATOM 1676 C C . SER A 1 208 ? 7.869 -7.636 7.133 1.00 84.88 208 SER A C 1
ATOM 1678 O O . SER A 1 208 ? 8.141 -8.139 6.040 1.00 84.88 208 SER A O 1
ATOM 1680 N N . ILE A 1 209 ? 6.628 -7.558 7.605 1.00 90.12 209 ILE A N 1
ATOM 1681 C CA . ILE A 1 209 ? 5.448 -7.893 6.812 1.00 90.12 209 ILE A CA 1
ATOM 1682 C C . ILE A 1 209 ? 4.673 -6.601 6.583 1.00 90.12 209 ILE A C 1
ATOM 1684 O O . ILE A 1 209 ? 4.511 -5.815 7.519 1.00 90.12 209 ILE A O 1
ATOM 1688 N N . THR A 1 210 ? 4.215 -6.374 5.360 1.00 90.88 210 THR A N 1
ATOM 1689 C CA . THR A 1 210 ? 3.176 -5.378 5.091 1.00 90.88 210 THR A CA 1
ATOM 1690 C C . THR A 1 210 ? 1.906 -6.082 4.648 1.00 90.88 210 THR A C 1
ATOM 1692 O O . THR A 1 210 ? 1.947 -7.165 4.061 1.00 90.88 210 THR A O 1
ATOM 1695 N N . ILE A 1 211 ? 0.771 -5.501 5.015 1.00 93.12 211 ILE A N 1
ATOM 1696 C CA . ILE A 1 211 ? -0.554 -6.053 4.760 1.00 93.12 211 ILE A CA 1
ATOM 1697 C C . ILE A 1 211 ? -1.315 -5.035 3.925 1.00 93.12 211 ILE A C 1
ATOM 1699 O O . ILE A 1 211 ? -1.507 -3.906 4.367 1.00 93.12 211 ILE A O 1
ATOM 1703 N N . THR A 1 212 ? -1.759 -5.464 2.752 1.00 92.50 212 THR A N 1
ATOM 1704 C CA . THR A 1 212 ? -2.651 -4.706 1.879 1.00 92.50 212 THR A CA 1
ATOM 1705 C C . THR A 1 212 ? -3.970 -5.463 1.811 1.00 92.50 212 THR A C 1
ATOM 1707 O O . THR A 1 212 ? -3.976 -6.644 1.445 1.00 92.50 212 THR A O 1
ATOM 1710 N N . PRO A 1 213 ? -5.099 -4.850 2.174 1.00 93.62 213 PRO A N 1
ATOM 1711 C CA . PRO A 1 213 ? -6.363 -5.556 2.167 1.00 93.62 213 PRO A CA 1
ATOM 1712 C C . PRO A 1 213 ? -6.879 -5.731 0.733 1.00 93.62 213 PRO A C 1
ATOM 1714 O O . PRO A 1 213 ? -6.756 -4.842 -0.104 1.00 93.62 213 PRO A O 1
ATOM 1717 N N . ILE A 1 214 ? -7.495 -6.874 0.443 1.00 93.94 214 ILE A N 1
ATOM 1718 C CA . ILE A 1 214 ? -8.125 -7.183 -0.851 1.00 93.94 214 ILE A CA 1
ATOM 1719 C C . ILE A 1 214 ? -9.567 -7.638 -0.619 1.00 93.94 214 ILE A C 1
ATOM 1721 O O . ILE A 1 214 ? -9.918 -8.023 0.493 1.00 93.94 214 ILE A O 1
ATOM 1725 N N . ARG A 1 215 ? -10.404 -7.637 -1.664 1.00 92.44 215 ARG A N 1
ATOM 1726 C CA . ARG A 1 215 ? -11.852 -7.872 -1.520 1.00 92.44 215 ARG A CA 1
ATOM 1727 C C . ARG A 1 215 ? -12.187 -9.114 -0.699 1.00 92.44 215 ARG A C 1
ATOM 1729 O O . ARG A 1 215 ? -13.020 -9.061 0.197 1.00 92.44 215 ARG A O 1
ATOM 1736 N N . ASP A 1 216 ? -11.500 -10.205 -1.012 1.00 91.44 216 ASP A N 1
ATOM 1737 C CA . ASP A 1 216 ? -11.781 -11.527 -0.467 1.00 91.44 216 ASP A CA 1
ATOM 1738 C C . ASP A 1 216 ? -10.701 -11.964 0.558 1.00 91.44 216 ASP A C 1
ATOM 1740 O O . ASP A 1 216 ? -10.538 -13.154 0.805 1.00 91.44 216 ASP A O 1
ATOM 1744 N N . GLY A 1 217 ? -9.916 -11.038 1.139 1.00 93.88 217 GLY A N 1
ATOM 1745 C CA . GLY A 1 217 ? -8.869 -11.380 2.116 1.00 93.88 217 GLY A CA 1
ATOM 1746 C C . GLY A 1 217 ? -7.747 -10.346 2.270 1.00 93.88 217 GLY A C 1
ATOM 1747 O O . GLY A 1 217 ? -7.984 -9.142 2.289 1.00 93.88 217 GLY A O 1
ATOM 1748 N N . LEU A 1 218 ? -6.498 -10.809 2.366 1.00 95.50 218 LEU A N 1
ATOM 1749 C CA . LEU A 1 218 ? -5.309 -9.956 2.487 1.00 95.50 218 LEU A CA 1
ATOM 1750 C C . LEU A 1 218 ? -4.234 -10.348 1.472 1.00 95.50 218 LEU A C 1
ATOM 1752 O O . LEU A 1 218 ? -4.005 -11.528 1.211 1.00 95.50 218 LEU A O 1
ATOM 1756 N N . PHE A 1 219 ? -3.522 -9.358 0.951 1.00 95.31 219 PHE A N 1
ATOM 1757 C CA . PHE A 1 219 ? -2.245 -9.535 0.275 1.00 95.31 219 PHE A CA 1
ATOM 1758 C C . PHE A 1 219 ? -1.122 -9.179 1.252 1.00 95.31 219 PHE A C 1
ATOM 1760 O O . PHE A 1 219 ? -1.128 -8.111 1.861 1.00 95.31 219 PHE A O 1
ATOM 1767 N N . LEU A 1 220 ? -0.174 -10.091 1.437 1.00 94.50 220 LEU A N 1
ATOM 1768 C CA . LEU A 1 220 ? 0.899 -9.974 2.418 1.00 94.50 220 LEU A CA 1
ATOM 1769 C C . LEU A 1 220 ? 2.232 -9.867 1.690 1.00 94.50 220 LEU A C 1
ATOM 1771 O O . LEU A 1 220 ? 2.621 -10.801 0.988 1.00 94.50 220 LEU A O 1
ATOM 1775 N N . GLU A 1 221 ? 2.964 -8.780 1.898 1.00 92.94 221 GLU A N 1
ATOM 1776 C CA . GLU A 1 221 ? 4.358 -8.677 1.477 1.00 92.94 221 GLU A CA 1
ATOM 1777 C C . GLU A 1 221 ? 5.259 -9.135 2.620 1.00 92.94 221 GLU A C 1
ATOM 1779 O O . GLU A 1 221 ? 5.090 -8.731 3.765 1.00 92.94 221 GLU A O 1
ATOM 1784 N N . HIS A 1 222 ? 6.246 -9.968 2.320 1.00 91.62 222 HIS A N 1
ATOM 1785 C CA . HIS A 1 222 ? 7.211 -10.478 3.280 1.00 91.62 222 HIS A CA 1
ATOM 1786 C C . HIS A 1 222 ? 8.621 -10.042 2.877 1.00 91.62 222 HIS A C 1
ATOM 1788 O O . HIS A 1 222 ? 9.293 -10.662 2.042 1.00 91.62 222 HIS A O 1
ATOM 1794 N N . HIS A 1 223 ? 9.094 -8.973 3.513 1.00 85.62 223 HIS A N 1
ATOM 1795 C CA . HIS A 1 223 ? 10.410 -8.388 3.289 1.00 85.62 223 HIS A CA 1
ATOM 1796 C C . HIS A 1 223 ? 11.484 -9.154 4.064 1.00 85.62 223 HIS A C 1
ATOM 1798 O O . HIS A 1 223 ? 12.049 -8.683 5.050 1.00 85.62 223 HIS A O 1
ATOM 1804 N N . THR A 1 224 ? 11.777 -10.365 3.599 1.00 81.69 224 TH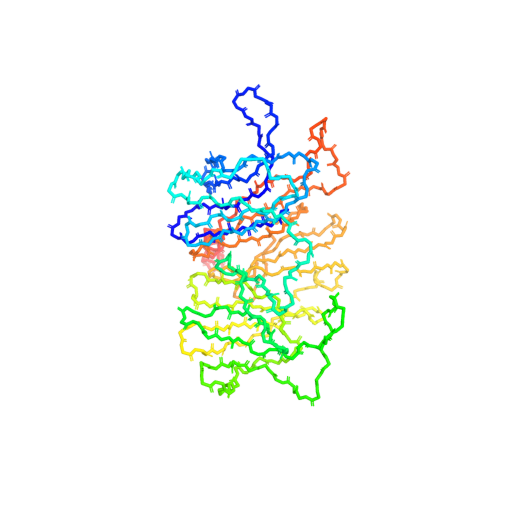R A N 1
ATOM 1805 C CA . THR A 1 224 ? 12.892 -11.179 4.089 1.00 81.69 224 THR A CA 1
ATOM 1806 C C . THR A 1 224 ? 14.040 -11.186 3.084 1.00 81.69 224 THR A C 1
ATOM 1808 O O . THR A 1 224 ? 13.818 -11.171 1.873 1.00 81.69 224 THR A O 1
ATOM 1811 N N . THR A 1 225 ? 15.282 -11.283 3.554 1.00 74.69 225 THR A N 1
ATOM 1812 C CA . THR A 1 225 ? 16.470 -11.473 2.700 1.00 74.69 225 THR A CA 1
ATOM 1813 C C . THR A 1 225 ? 16.688 -12.941 2.311 1.00 74.69 225 THR A C 1
ATOM 1815 O O . THR A 1 225 ? 17.515 -13.242 1.458 1.00 74.69 225 THR A O 1
ATOM 1818 N N . SER A 1 226 ? 15.922 -13.882 2.880 1.00 77.25 226 SER A N 1
ATOM 1819 C CA . SER A 1 226 ? 16.079 -15.316 2.606 1.00 77.25 226 SER A CA 1
ATOM 1820 C C . SER A 1 226 ? 15.546 -15.719 1.228 1.00 77.25 226 SER A C 1
ATOM 1822 O O . SER A 1 226 ? 14.345 -15.620 0.972 1.00 77.25 226 SER A O 1
ATOM 1824 N N . ASN A 1 227 ? 16.406 -16.254 0.360 1.00 71.38 227 ASN A N 1
ATOM 1825 C CA . ASN A 1 227 ? 16.041 -16.685 -1.000 1.00 71.38 227 ASN A CA 1
ATOM 1826 C C . ASN A 1 227 ? 15.146 -17.938 -1.055 1.00 71.38 227 ASN A C 1
ATOM 1828 O O . ASN A 1 227 ? 14.586 -18.249 -2.100 1.00 71.38 227 ASN A O 1
ATOM 1832 N N . LYS A 1 228 ? 14.995 -18.671 0.056 1.00 74.19 228 LYS A N 1
ATOM 1833 C CA . LYS A 1 228 ? 14.189 -19.907 0.117 1.00 74.19 228 LYS A CA 1
ATOM 1834 C C . LYS A 1 228 ? 12.705 -19.654 0.411 1.00 74.19 228 LYS A C 1
ATOM 1836 O O . LYS A 1 228 ? 11.924 -20.602 0.459 1.00 74.19 228 LYS A O 1
ATOM 1841 N N . LYS A 1 229 ? 12.313 -18.402 0.661 1.00 78.94 229 LYS A N 1
ATOM 1842 C CA . LYS A 1 229 ? 10.975 -18.041 1.144 1.00 78.94 229 LYS A CA 1
ATOM 1843 C C . LYS A 1 229 ? 10.208 -17.260 0.096 1.00 78.94 229 LYS A C 1
ATOM 1845 O O . LYS A 1 229 ? 10.784 -16.426 -0.598 1.00 78.94 229 LYS A O 1
ATOM 1850 N N . ALA A 1 230 ? 8.904 -17.521 0.024 1.00 82.25 230 ALA A N 1
ATOM 1851 C CA . ALA A 1 230 ? 8.011 -16.652 -0.720 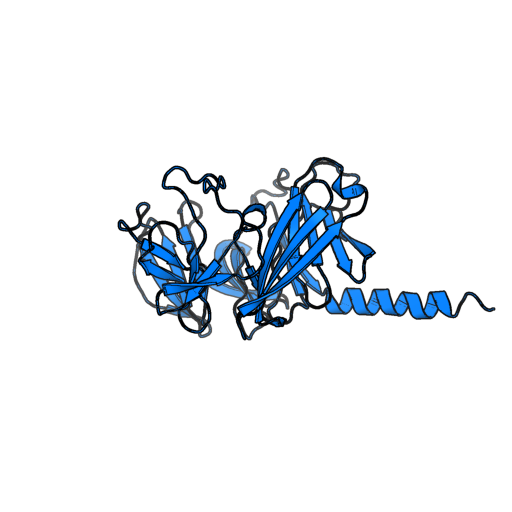1.00 82.25 230 ALA A CA 1
ATOM 1852 C C . ALA A 1 230 ? 7.998 -15.263 -0.066 1.00 82.25 230 ALA A C 1
ATOM 1854 O O . ALA A 1 230 ? 8.144 -15.125 1.158 1.00 82.25 230 ALA A O 1
ATOM 1855 N N . LYS A 1 231 ? 7.891 -14.255 -0.923 1.00 89.12 231 LYS A N 1
ATOM 1856 C CA . LYS A 1 231 ? 7.951 -12.832 -0.592 1.00 89.12 231 LYS A CA 1
ATOM 1857 C C . LYS A 1 231 ? 6.588 -12.171 -0.691 1.00 89.12 231 LYS A C 1
ATOM 1859 O O . LYS A 1 231 ? 6.442 -11.072 -0.186 1.00 89.12 231 LYS A O 1
ATOM 1864 N N . ALA A 1 232 ? 5.617 -12.826 -1.320 1.00 93.06 232 ALA A N 1
ATOM 1865 C CA . ALA A 1 232 ? 4.232 -12.395 -1.288 1.00 93.06 232 ALA A CA 1
ATOM 1866 C C . ALA A 1 232 ? 3.304 -13.582 -1.060 1.00 93.06 232 ALA A C 1
ATOM 1868 O O . ALA A 1 232 ? 3.539 -14.674 -1.600 1.00 93.06 232 ALA A O 1
ATOM 1869 N N . TYR A 1 233 ? 2.249 -13.345 -0.292 1.00 94.06 233 TYR A N 1
ATOM 1870 C CA . TYR A 1 233 ? 1.208 -14.316 0.003 1.00 94.06 233 TYR A CA 1
ATOM 1871 C C . TYR A 1 233 ? -0.167 -13.682 -0.185 1.00 94.06 233 TYR A C 1
ATOM 1873 O O . TYR A 1 233 ? -0.334 -12.481 -0.006 1.00 94.06 233 TYR A O 1
ATOM 1881 N N . VAL A 1 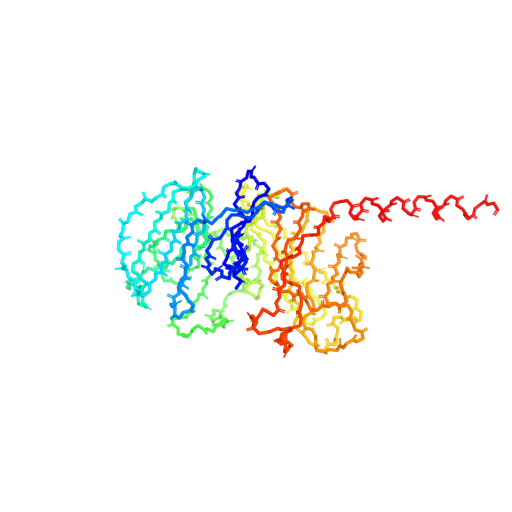234 ? -1.157 -14.503 -0.504 1.00 94.94 234 VAL A N 1
ATOM 1882 C CA . VAL A 1 234 ? -2.571 -14.162 -0.336 1.00 94.94 234 VAL A CA 1
ATOM 1883 C C . VAL A 1 234 ? -3.087 -14.938 0.858 1.00 94.94 234 VAL A C 1
ATOM 1885 O O . VAL A 1 234 ? -2.814 -16.131 0.981 1.00 94.94 234 VAL A O 1
ATOM 1888 N N . TYR A 1 235 ? -3.822 -14.263 1.728 1.00 93.19 235 TYR A N 1
ATOM 1889 C CA . TYR A 1 235 ? -4.488 -14.851 2.872 1.00 93.19 235 TYR A CA 1
ATOM 1890 C C . TYR A 1 235 ? -6.000 -14.748 2.680 1.00 93.19 235 TYR A C 1
ATOM 1892 O O . TYR A 1 235 ? -6.528 -13.646 2.584 1.00 93.19 235 TYR A O 1
ATOM 1900 N N . VAL A 1 236 ? -6.699 -15.880 2.633 1.00 92.44 236 VAL A N 1
ATOM 1901 C CA . VAL A 1 236 ? -8.166 -15.944 2.518 1.00 92.44 236 VAL A CA 1
ATOM 1902 C C . VAL A 1 236 ? -8.686 -17.166 3.268 1.00 92.44 236 VAL A C 1
ATOM 1904 O O . VAL A 1 236 ? -8.082 -18.239 3.197 1.00 92.44 236 VAL A O 1
ATOM 1907 N N . ASN A 1 237 ? -9.806 -17.021 3.984 1.00 87.94 237 ASN A N 1
ATOM 1908 C CA . ASN A 1 237 ? -10.481 -18.108 4.706 1.00 87.94 237 ASN A CA 1
ATOM 1909 C C . ASN A 1 237 ? -9.541 -18.910 5.625 1.00 87.94 237 ASN A C 1
ATOM 1911 O O . ASN A 1 237 ? -9.513 -20.142 5.590 1.00 87.94 237 ASN A O 1
ATOM 1915 N N . ASN A 1 238 ? -8.740 -18.198 6.424 1.00 85.56 238 ASN A N 1
ATOM 1916 C CA . ASN A 1 238 ? -7.743 -18.762 7.338 1.00 85.56 238 ASN A CA 1
ATOM 1917 C C . ASN A 1 238 ? -6.659 -19.628 6.657 1.00 85.56 238 ASN A C 1
ATOM 1919 O O . ASN A 1 238 ? -6.137 -20.581 7.240 1.00 85.56 238 ASN A O 1
ATOM 1923 N N . ARG A 1 239 ? -6.350 -19.347 5.385 1.00 88.25 239 ARG A N 1
ATOM 1924 C CA . ARG A 1 239 ? -5.358 -20.080 4.585 1.00 88.25 239 ARG A CA 1
ATOM 1925 C C . ARG A 1 239 ? -4.456 -19.130 3.817 1.00 88.25 239 ARG A C 1
ATOM 1927 O O . ARG A 1 239 ? -4.885 -18.070 3.378 1.00 88.25 239 ARG A O 1
ATOM 1934 N N . GLU A 1 240 ? -3.223 -19.574 3.600 1.00 89.75 240 GLU A N 1
ATOM 1935 C CA . GLU A 1 240 ? -2.157 -18.806 2.959 1.00 89.75 240 GLU A CA 1
ATOM 1936 C C . GLU A 1 240 ? -1.721 -19.449 1.643 1.00 89.75 240 GLU A C 1
ATOM 1938 O O . GLU A 1 240 ? -1.435 -20.647 1.581 1.00 89.75 240 GLU A O 1
ATOM 1943 N N . TYR A 1 241 ? -1.594 -18.634 0.602 1.00 91.38 241 TYR A N 1
ATOM 1944 C CA . TYR A 1 241 ? -1.166 -19.054 -0.727 1.00 91.38 241 TYR A CA 1
ATOM 1945 C C . TYR A 1 241 ? 0.059 -18.254 -1.129 1.00 91.38 241 TYR A C 1
ATOM 1947 O O . TYR A 1 241 ? 0.070 -17.031 -1.042 1.00 91.38 241 TYR A O 1
ATOM 1955 N N . LYS A 1 242 ? 1.106 -18.941 -1.582 1.00 91.69 242 LYS A N 1
ATOM 1956 C CA . LYS A 1 242 ? 2.340 -18.299 -2.043 1.00 91.69 242 LYS A CA 1
ATOM 1957 C C . LYS A 1 242 ? 2.100 -17.702 -3.428 1.00 91.69 242 LYS A C 1
ATOM 1959 O O . LYS A 1 242 ? 1.787 -18.447 -4.354 1.00 91.69 242 LYS A O 1
ATOM 1964 N N . VAL A 1 243 ? 2.299 -16.395 -3.570 1.00 90.44 243 VAL A N 1
ATOM 1965 C CA . VAL A 1 243 ? 2.104 -15.682 -4.844 1.00 90.44 243 VAL A CA 1
ATOM 1966 C C . VAL A 1 243 ? 3.436 -15.386 -5.519 1.00 90.44 243 VAL A C 1
ATOM 1968 O O . VAL A 1 243 ? 3.586 -15.648 -6.708 1.00 90.44 243 VAL A O 1
ATOM 1971 N N . GLU A 1 244 ? 4.428 -14.906 -4.762 1.00 89.75 244 GLU A N 1
ATOM 1972 C CA . GLU A 1 244 ? 5.723 -14.508 -5.323 1.00 89.75 244 GLU A CA 1
ATOM 1973 C C . GLU A 1 244 ? 6.910 -15.109 -4.588 1.00 89.75 244 GLU A C 1
ATOM 1975 O O . GLU A 1 244 ? 6.927 -15.215 -3.361 1.00 89.75 244 GLU A O 1
ATOM 1980 N N . LYS A 1 245 ? 7.952 -15.445 -5.354 1.00 86.62 245 LYS A N 1
ATOM 1981 C CA . LYS A 1 245 ? 9.268 -15.846 -4.825 1.00 86.62 245 LYS A CA 1
ATOM 1982 C C . LYS A 1 245 ? 10.300 -14.718 -4.875 1.00 86.62 245 LYS A C 1
ATOM 1984 O O . LYS A 1 245 ? 11.260 -14.747 -4.108 1.00 86.62 245 LYS A O 1
ATOM 1989 N N . ASN A 1 246 ? 10.098 -13.736 -5.751 1.00 85.62 246 ASN A N 1
ATOM 1990 C CA . ASN A 1 246 ? 10.961 -12.564 -5.856 1.00 85.62 246 ASN A CA 1
ATOM 1991 C C . ASN A 1 246 ? 10.455 -11.442 -4.962 1.00 85.62 246 ASN A C 1
ATOM 1993 O O . ASN A 1 246 ? 9.290 -11.421 -4.582 1.00 85.62 246 ASN A O 1
ATOM 1997 N N . ILE A 1 247 ? 11.354 -10.523 -4.623 1.00 85.25 247 ILE A N 1
ATOM 1998 C CA . ILE A 1 247 ? 11.059 -9.385 -3.756 1.00 85.25 247 ILE A CA 1
ATOM 1999 C C . ILE A 1 247 ? 9.895 -8.573 -4.332 1.00 85.25 247 ILE A C 1
ATOM 2001 O O . ILE A 1 247 ? 9.908 -8.212 -5.511 1.00 85.25 247 ILE A O 1
ATOM 2005 N N . VAL A 1 248 ? 8.927 -8.278 -3.462 1.00 87.38 248 VAL A N 1
ATOM 2006 C CA . VAL A 1 248 ? 7.815 -7.363 -3.724 1.00 87.38 248 VAL A CA 1
ATOM 2007 C C . VAL A 1 248 ? 7.937 -6.116 -2.849 1.00 87.38 248 VAL A C 1
ATOM 2009 O O . VAL A 1 248 ? 8.576 -6.166 -1.788 1.00 87.38 248 VAL A O 1
ATOM 2012 N N . ARG A 1 249 ? 7.389 -4.990 -3.313 1.00 85.12 249 ARG A N 1
ATOM 2013 C CA . ARG A 1 249 ? 7.326 -3.749 -2.539 1.00 85.12 249 ARG A CA 1
ATOM 2014 C C . ARG A 1 249 ? 6.120 -2.887 -2.897 1.00 85.12 249 ARG A C 1
ATOM 2016 O O . ARG A 1 249 ? 5.911 -2.605 -4.076 1.00 85.12 249 ARG A O 1
ATOM 2023 N N . GLY A 1 250 ? 5.479 -2.337 -1.868 1.00 80.88 250 GLY A N 1
ATOM 2024 C CA . GLY A 1 250 ? 4.549 -1.217 -1.985 1.00 80.88 250 GLY A CA 1
ATOM 2025 C C . GLY A 1 250 ? 3.264 -1.635 -2.678 1.00 80.88 250 GLY A C 1
ATOM 2026 O O . GLY A 1 250 ? 2.889 -1.030 -3.680 1.00 80.88 250 GLY A O 1
ATOM 2027 N N . ALA A 1 251 ? 2.657 -2.713 -2.185 1.00 85.88 251 ALA A N 1
ATOM 2028 C CA . ALA A 1 251 ? 1.411 -3.223 -2.718 1.00 85.88 251 ALA A CA 1
ATOM 2029 C C . ALA A 1 251 ? 0.249 -2.259 -2.435 1.00 85.88 251 ALA A C 1
ATOM 2031 O O . ALA A 1 251 ? 0.114 -1.752 -1.324 1.00 85.88 251 ALA A O 1
ATOM 2032 N N . VAL A 1 252 ? -0.603 -2.038 -3.438 1.00 83.31 252 VAL A N 1
ATOM 2033 C CA . VAL A 1 252 ? -1.835 -1.241 -3.315 1.00 83.31 252 VAL A CA 1
ATOM 2034 C C . VAL A 1 252 ? -2.982 -1.961 -4.013 1.00 83.31 252 VAL A C 1
ATOM 2036 O O . VAL A 1 252 ? -2.789 -2.561 -5.077 1.00 83.31 252 VAL A O 1
ATOM 2039 N N . SER A 1 253 ? -4.165 -1.922 -3.399 1.00 84.00 253 SER A N 1
ATOM 2040 C CA . SER A 1 253 ? -5.370 -2.593 -3.894 1.00 84.00 253 SER A CA 1
ATOM 2041 C C . SER A 1 253 ? -6.226 -1.685 -4.782 1.00 84.00 253 SER A C 1
ATOM 2043 O O . SER A 1 253 ? -6.367 -0.490 -4.531 1.00 84.00 253 SER A O 1
ATOM 2045 N N . SER A 1 254 ? -6.803 -2.244 -5.848 1.00 79.38 254 SER A N 1
ATOM 2046 C CA . SER A 1 254 ? -7.774 -1.534 -6.685 1.00 79.38 254 SER A CA 1
ATOM 2047 C C . SER A 1 254 ? -9.032 -1.160 -5.889 1.00 79.38 254 SER A C 1
ATOM 2049 O O . SER A 1 254 ? -9.328 -1.807 -4.883 1.00 79.38 254 SER A O 1
ATOM 2051 N N . PRO A 1 255 ? -9.840 -0.177 -6.338 1.00 74.69 255 PRO A N 1
ATOM 2052 C CA . PRO A 1 255 ? -10.999 0.272 -5.568 1.00 74.69 255 PRO A CA 1
ATOM 2053 C C . PRO A 1 255 ? -12.059 -0.819 -5.392 1.00 74.69 255 PRO A C 1
ATOM 2055 O O . PRO A 1 255 ? -12.776 -0.800 -4.405 1.00 74.69 255 PRO A O 1
ATOM 2058 N N . ASP A 1 256 ? -12.135 -1.784 -6.315 1.00 80.44 256 ASP A N 1
ATOM 2059 C CA . ASP A 1 256 ? -12.992 -2.977 -6.225 1.00 80.44 256 ASP A CA 1
ATOM 2060 C C . ASP A 1 256 ? -12.365 -4.128 -5.407 1.00 80.44 256 ASP A C 1
ATOM 2062 O O . ASP A 1 256 ? -12.979 -5.183 -5.245 1.00 80.44 256 ASP A O 1
ATOM 2066 N N . GLY A 1 257 ? -11.130 -3.949 -4.929 1.00 85.81 257 GLY A N 1
ATOM 2067 C CA . GLY A 1 257 ? -10.360 -4.906 -4.138 1.00 85.81 257 GLY A CA 1
ATOM 2068 C C . GLY A 1 257 ? -9.847 -6.122 -4.905 1.00 85.81 257 GLY A C 1
ATOM 2069 O O . GLY A 1 257 ? -9.301 -7.035 -4.282 1.00 85.81 257 GLY A O 1
ATOM 2070 N N . CYS A 1 258 ? -10.022 -6.171 -6.229 1.00 88.62 258 CYS A N 1
ATOM 2071 C CA . CYS A 1 258 ? -9.738 -7.364 -7.025 1.00 88.62 258 CYS A CA 1
ATOM 2072 C C . CYS A 1 258 ? -8.363 -7.445 -7.654 1.00 88.62 258 CYS A C 1
ATOM 2074 O O . CYS A 1 258 ? -7.965 -8.515 -8.116 1.00 88.62 258 CYS A O 1
ATOM 2076 N N . LYS A 1 259 ? -7.641 -6.336 -7.715 1.00 87.44 259 LYS A N 1
ATOM 2077 C CA . LYS A 1 259 ? -6.302 -6.289 -8.278 1.00 87.44 259 LYS A CA 1
ATOM 2078 C C . LYS A 1 259 ? -5.365 -5.673 -7.259 1.00 87.44 259 LYS A C 1
ATOM 2080 O O . LYS A 1 259 ? -5.734 -4.753 -6.539 1.00 87.44 259 LYS A O 1
ATOM 2085 N N . VAL A 1 260 ? -4.145 -6.181 -7.219 1.00 87.25 260 VAL A N 1
ATOM 2086 C CA . VAL A 1 260 ? -3.063 -5.637 -6.405 1.00 87.25 260 VAL A CA 1
ATOM 2087 C C . VAL A 1 260 ? -1.921 -5.291 -7.330 1.00 87.25 260 VAL A C 1
ATOM 2089 O O . VAL A 1 260 ? -1.465 -6.145 -8.089 1.00 87.25 260 VAL A O 1
ATOM 2092 N N . ALA A 1 261 ? -1.452 -4.053 -7.268 1.00 85.75 261 ALA A N 1
ATOM 2093 C CA . ALA A 1 261 ? -0.246 -3.651 -7.968 1.00 85.75 261 ALA A CA 1
ATOM 2094 C C . ALA A 1 261 ? 0.908 -3.491 -6.990 1.00 85.75 261 ALA A C 1
ATOM 2096 O O . ALA A 1 261 ? 0.724 -2.935 -5.913 1.00 85.75 261 ALA A O 1
ATOM 2097 N N . TYR A 1 262 ? 2.086 -3.982 -7.365 1.00 85.31 262 TYR A N 1
ATOM 2098 C CA . TYR A 1 262 ? 3.290 -3.936 -6.538 1.00 85.31 262 TYR A CA 1
ATOM 2099 C C . TYR A 1 262 ? 4.547 -3.854 -7.403 1.00 85.31 262 TYR A C 1
ATOM 2101 O O . TYR A 1 262 ? 4.579 -4.315 -8.548 1.00 85.31 262 TYR A O 1
ATOM 2109 N N . GLY A 1 263 ? 5.613 -3.288 -6.840 1.00 83.38 263 GLY A N 1
ATOM 2110 C CA . GLY A 1 263 ? 6.949 -3.376 -7.414 1.00 83.38 263 GLY A CA 1
ATOM 2111 C C . GLY A 1 263 ? 7.505 -4.790 -7.257 1.00 83.38 263 GLY A C 1
ATOM 2112 O O . GLY A 1 263 ? 7.451 -5.359 -6.174 1.00 83.38 263 GLY A O 1
ATOM 2113 N N . PHE A 1 264 ? 8.059 -5.354 -8.323 1.00 84.56 264 PHE A N 1
ATOM 2114 C CA . PHE A 1 264 ? 8.606 -6.705 -8.409 1.00 84.56 264 PHE A CA 1
ATOM 2115 C C . PHE A 1 264 ? 10.057 -6.647 -8.896 1.00 84.56 264 PHE A C 1
ATOM 2117 O O . PHE A 1 264 ? 10.325 -6.107 -9.968 1.00 84.56 264 PHE A O 1
ATOM 2124 N N . GLY A 1 265 ? 11.005 -7.193 -8.132 1.00 77.06 265 GLY A N 1
ATOM 2125 C CA . GLY A 1 265 ? 12.426 -7.209 -8.510 1.00 77.06 265 GLY A CA 1
ATOM 2126 C C . GLY A 1 265 ? 13.384 -7.028 -7.332 1.00 77.06 265 GLY A C 1
ATOM 2127 O O . GLY A 1 265 ? 12.982 -6.596 -6.251 1.00 77.06 265 GLY A O 1
ATOM 2128 N N . ASP A 1 266 ? 14.650 -7.402 -7.534 1.00 71.88 266 ASP A N 1
ATOM 2129 C CA . ASP A 1 266 ? 15.700 -7.368 -6.508 1.00 71.88 266 ASP A CA 1
ATOM 2130 C C . ASP A 1 266 ? 16.180 -5.930 -6.225 1.00 71.88 266 ASP A C 1
ATOM 2132 O O . ASP A 1 266 ? 16.495 -5.162 -7.130 1.00 71.88 266 ASP A O 1
ATOM 2136 N N . PHE A 1 267 ? 16.299 -5.567 -4.946 1.00 63.88 267 PHE A N 1
ATOM 2137 C CA . PHE A 1 267 ? 16.782 -4.248 -4.526 1.00 63.88 267 PHE A CA 1
ATOM 2138 C C . PHE A 1 267 ? 18.253 -3.991 -4.862 1.00 63.88 267 PHE A C 1
ATOM 2140 O O . PHE A 1 267 ? 18.649 -2.831 -5.015 1.00 63.88 267 PHE A O 1
ATOM 2147 N N . ASN A 1 268 ? 19.059 -5.053 -4.920 1.00 56.28 268 ASN A N 1
ATOM 2148 C CA . ASN A 1 268 ? 20.518 -4.957 -4.968 1.00 56.28 268 ASN A CA 1
ATOM 2149 C C . ASN A 1 268 ? 21.089 -5.185 -6.367 1.00 56.28 268 ASN A C 1
ATOM 2151 O O . ASN A 1 268 ? 22.252 -4.865 -6.615 1.00 56.28 268 ASN A O 1
ATOM 2155 N N . LYS A 1 269 ? 20.289 -5.719 -7.292 1.00 54.31 269 LYS A N 1
ATOM 2156 C CA . LYS A 1 269 ? 20.722 -5.959 -8.665 1.00 54.31 269 LYS A CA 1
ATOM 2157 C C . LYS A 1 269 ? 20.252 -4.820 -9.546 1.00 54.31 269 LYS A C 1
ATOM 2159 O O . LYS A 1 269 ? 19.085 -4.708 -9.898 1.00 54.31 269 LYS A O 1
ATOM 2164 N N . ILE A 1 270 ? 21.198 -3.969 -9.916 1.00 54.56 270 ILE A N 1
ATOM 2165 C CA . ILE A 1 270 ? 21.027 -3.093 -11.067 1.00 54.56 270 ILE A CA 1
ATOM 2166 C C . ILE A 1 270 ? 21.131 -3.997 -12.300 1.00 54.56 270 ILE A C 1
ATOM 2168 O O . ILE A 1 270 ? 22.230 -4.341 -12.723 1.00 54.56 270 ILE A O 1
ATOM 2172 N N . GLU A 1 271 ? 19.995 -4.435 -12.843 1.00 47.84 271 GLU A N 1
ATOM 2173 C CA . GLU A 1 271 ? 19.972 -5.390 -13.965 1.00 47.84 271 GLU A CA 1
ATOM 2174 C C . GLU A 1 271 ? 20.402 -4.777 -15.308 1.00 47.84 271 GLU A C 1
ATOM 2176 O O . GLU A 1 271 ? 20.504 -5.478 -16.310 1.00 47.84 271 GLU A O 1
ATOM 2181 N N . SER A 1 272 ? 20.688 -3.474 -15.379 1.00 49.38 272 SER A N 1
ATOM 2182 C CA . SER A 1 272 ? 21.079 -2.838 -16.641 1.00 49.38 272 SER A CA 1
ATOM 2183 C C . SER A 1 272 ? 21.769 -1.487 -16.452 1.00 49.38 272 SER A C 1
ATOM 2185 O O . SER A 1 272 ? 21.663 -0.850 -15.402 1.00 49.38 272 SER A O 1
ATOM 2187 N N . LYS A 1 273 ? 22.392 -0.979 -17.529 1.00 49.38 273 LYS A N 1
ATOM 2188 C CA . LYS A 1 273 ? 22.856 0.422 -17.651 1.00 49.38 273 LYS A CA 1
ATOM 2189 C C . LYS A 1 273 ? 21.765 1.460 -17.302 1.00 49.38 273 LYS A C 1
ATOM 2191 O O . LYS A 1 273 ? 22.088 2.617 -17.067 1.00 49.38 273 LYS A O 1
ATOM 2196 N N . LEU A 1 274 ? 20.498 1.035 -17.242 1.00 50.06 274 LEU A N 1
ATOM 2197 C CA . LEU A 1 274 ? 19.298 1.827 -16.971 1.00 50.06 274 LEU A CA 1
ATOM 2198 C C . LEU A 1 274 ? 18.966 1.977 -15.469 1.00 50.06 274 LEU A C 1
ATOM 2200 O O . LEU A 1 274 ? 18.029 2.695 -15.140 1.00 50.06 274 LEU A O 1
ATOM 2204 N N . LYS A 1 275 ? 19.704 1.329 -14.545 1.00 56.84 275 LYS A N 1
ATOM 2205 C CA . LYS A 1 275 ? 19.520 1.444 -13.073 1.00 56.84 275 LYS A CA 1
ATOM 2206 C C . LYS A 1 275 ? 18.104 1.125 -12.546 1.00 56.84 275 LYS A C 1
ATOM 2208 O O . LYS A 1 275 ? 17.781 1.483 -11.414 1.00 56.84 275 LYS A O 1
ATOM 2213 N N . LEU A 1 276 ? 17.275 0.419 -13.315 1.00 60.06 276 LEU A N 1
ATOM 2214 C CA . LEU A 1 276 ? 15.949 -0.028 -12.879 1.00 60.06 276 LEU A CA 1
ATOM 2215 C C . LEU A 1 276 ? 16.089 -1.232 -11.934 1.00 60.06 276 LEU A C 1
ATOM 2217 O O . LEU A 1 276 ? 16.760 -2.204 -12.274 1.00 60.06 276 LEU A O 1
ATOM 2221 N N . ARG A 1 277 ? 15.492 -1.142 -10.737 1.00 66.19 277 ARG A N 1
ATOM 2222 C CA . ARG A 1 277 ? 15.566 -2.178 -9.683 1.00 66.19 277 ARG A CA 1
ATOM 2223 C C . ARG A 1 277 ? 14.282 -3.002 -9.551 1.00 66.19 277 ARG A C 1
ATOM 2225 O O . ARG A 1 277 ? 14.316 -4.123 -9.063 1.00 66.19 277 ARG A O 1
ATOM 2232 N N . GLN A 1 278 ? 13.140 -2.435 -9.939 1.00 73.25 278 GLN A N 1
ATOM 2233 C CA . GLN A 1 278 ? 11.825 -3.054 -9.774 1.00 73.25 278 GLN A CA 1
ATOM 2234 C C . GLN A 1 278 ? 10.927 -2.722 -10.968 1.00 73.25 278 GLN A C 1
ATOM 2236 O O . GLN A 1 278 ? 10.985 -1.613 -11.498 1.00 73.25 278 GLN A O 1
ATOM 2241 N N . TYR A 1 279 ? 10.090 -3.678 -11.354 1.00 79.19 279 TYR A N 1
ATOM 2242 C CA . TYR A 1 279 ? 9.072 -3.563 -12.394 1.00 79.19 279 TYR A CA 1
ATOM 2243 C C . TYR A 1 279 ? 7.689 -3.536 -11.747 1.00 79.19 279 TYR A C 1
ATOM 2245 O O . TYR A 1 279 ? 7.469 -4.210 -10.745 1.00 79.19 279 TYR A O 1
ATOM 2253 N N . LEU A 1 280 ? 6.742 -2.791 -12.310 1.00 80.06 280 LEU A N 1
ATOM 2254 C CA . LEU A 1 280 ? 5.359 -2.850 -11.844 1.00 80.06 280 LEU A CA 1
ATOM 2255 C C . LEU A 1 280 ? 4.729 -4.176 -12.283 1.00 80.06 280 LEU A C 1
ATOM 2257 O O . LEU A 1 280 ? 4.757 -4.514 -13.467 1.00 80.06 280 LEU A O 1
ATOM 2261 N N . LYS A 1 281 ? 4.133 -4.906 -11.343 1.00 85.25 281 LYS A N 1
ATOM 2262 C CA . LYS A 1 281 ? 3.320 -6.090 -11.617 1.00 85.25 281 LYS A CA 1
ATOM 2263 C C . LYS A 1 281 ? 1.919 -5.884 -11.060 1.00 85.25 281 LYS A C 1
ATOM 2265 O O . LYS A 1 281 ? 1.759 -5.310 -9.988 1.00 85.25 281 LYS A O 1
ATOM 2270 N N . VAL A 1 282 ? 0.923 -6.371 -11.795 1.00 85.62 282 VAL A N 1
ATOM 2271 C CA . VAL A 1 282 ? -0.481 -6.395 -11.376 1.00 85.62 282 VAL A CA 1
ATOM 2272 C C . VAL A 1 282 ? -0.901 -7.848 -11.192 1.00 85.62 282 VAL A C 1
ATOM 2274 O O . VAL A 1 282 ? -0.689 -8.686 -12.069 1.00 85.62 282 VAL A O 1
ATOM 2277 N N . PHE A 1 283 ? -1.489 -8.145 -10.043 1.00 88.12 283 PHE A N 1
ATOM 2278 C CA . PHE A 1 283 ? -1.998 -9.453 -9.666 1.00 88.12 283 PHE A CA 1
ATOM 2279 C C . PHE A 1 283 ? -3.511 -9.381 -9.474 1.00 88.12 283 PHE A C 1
ATOM 2281 O O . PHE A 1 283 ? -3.994 -8.582 -8.679 1.00 88.12 283 PHE A O 1
ATOM 2288 N N . ASP A 1 284 ? -4.259 -10.217 -10.193 1.00 90.12 284 ASP A N 1
ATOM 2289 C CA . ASP A 1 284 ? -5.713 -10.335 -10.049 1.00 90.12 284 ASP A CA 1
ATOM 2290 C C . ASP A 1 284 ? -6.040 -11.328 -8.922 1.00 90.12 284 ASP A C 1
ATOM 2292 O O . ASP A 1 284 ? -6.010 -12.550 -9.111 1.00 90.12 284 ASP A O 1
ATOM 2296 N N . SER A 1 285 ? -6.303 -10.793 -7.729 1.00 90.94 285 SER A N 1
ATOM 2297 C CA . SER A 1 285 ? -6.565 -11.573 -6.521 1.00 90.94 285 SER A CA 1
ATOM 2298 C C . SER A 1 285 ? -7.903 -12.300 -6.600 1.00 90.94 285 SER A C 1
ATOM 2300 O O . SER A 1 285 ? -7.979 -13.480 -6.263 1.00 90.94 285 SER A O 1
ATOM 2302 N N . CYS A 1 286 ? -8.940 -11.649 -7.122 1.00 90.62 286 CYS A N 1
ATOM 2303 C CA . CYS A 1 286 ? -10.271 -12.232 -7.256 1.00 90.62 286 CYS A CA 1
ATOM 2304 C C . CYS A 1 286 ? -10.283 -13.428 -8.211 1.00 90.62 286 CYS A C 1
ATOM 2306 O O . CYS A 1 286 ? -10.883 -14.464 -7.915 1.00 90.62 286 CYS A O 1
ATOM 2308 N N . LYS A 1 287 ? -9.611 -13.314 -9.363 1.00 90.00 287 LYS A N 1
ATOM 2309 C CA . LYS A 1 287 ? -9.465 -14.428 -10.304 1.00 90.00 287 LYS A CA 1
ATOM 2310 C C . LYS A 1 287 ? -8.640 -15.557 -9.695 1.00 90.00 287 LYS A C 1
ATOM 2312 O O . LYS A 1 287 ? -9.013 -16.717 -9.854 1.00 90.00 287 LYS A O 1
ATOM 2317 N N . TYR A 1 288 ? -7.552 -15.225 -8.997 1.00 88.69 288 TYR A N 1
ATOM 2318 C CA . TYR A 1 288 ? -6.692 -16.209 -8.342 1.00 88.69 288 TYR A CA 1
ATOM 2319 C C . TYR A 1 288 ? -7.424 -16.991 -7.246 1.00 88.69 288 TYR A C 1
ATOM 2321 O O . TYR A 1 288 ? -7.284 -18.210 -7.167 1.00 88.69 288 TYR A O 1
ATOM 2329 N N . ILE A 1 289 ? -8.222 -16.321 -6.413 1.00 87.81 289 ILE A N 1
ATOM 2330 C CA . ILE A 1 289 ? -8.996 -16.974 -5.350 1.00 87.81 289 ILE A CA 1
ATOM 2331 C C . ILE A 1 289 ? -10.058 -17.885 -5.967 1.00 87.81 289 ILE A C 1
ATOM 2333 O O . ILE A 1 289 ? -10.094 -19.069 -5.645 1.00 87.81 289 ILE A O 1
ATOM 2337 N N . LYS A 1 290 ? -10.826 -17.397 -6.954 1.00 86.62 290 LYS A N 1
ATOM 2338 C CA . LYS A 1 290 ? -11.831 -18.209 -7.662 1.00 86.62 290 LYS A CA 1
ATOM 2339 C C . LYS A 1 290 ? -11.244 -19.469 -8.302 1.00 86.62 290 LYS A C 1
ATOM 2341 O O . LYS A 1 290 ? -11.848 -20.533 -8.209 1.00 86.62 290 LYS A O 1
ATOM 2346 N N . SER A 1 291 ? -10.082 -19.377 -8.952 1.00 80.69 291 SER A N 1
ATOM 2347 C CA . SER A 1 291 ? -9.456 -20.545 -9.584 1.00 80.69 291 SER A CA 1
ATOM 2348 C C . SER A 1 291 ? -8.911 -21.549 -8.564 1.00 80.69 291 SER A C 1
ATOM 2350 O O . SER A 1 291 ? -9.002 -22.754 -8.792 1.00 80.69 291 SER A O 1
ATOM 2352 N N . ASN A 1 292 ? -8.391 -21.082 -7.426 1.00 71.25 292 ASN A N 1
ATOM 2353 C CA . ASN A 1 292 ? -7.919 -21.961 -6.354 1.00 71.25 292 ASN A CA 1
ATOM 2354 C C . ASN A 1 292 ? -9.062 -22.559 -5.519 1.00 71.25 292 ASN A C 1
ATOM 2356 O O . ASN A 1 292 ? -8.916 -23.670 -5.012 1.00 71.25 292 ASN A O 1
ATOM 2360 N N . ASP A 1 293 ? -10.206 -21.883 -5.414 1.00 60.78 293 ASP A N 1
ATOM 2361 C CA . ASP A 1 293 ? -11.421 -22.455 -4.831 1.00 60.78 293 ASP A CA 1
ATOM 2362 C C . ASP A 1 293 ? -12.071 -23.480 -5.777 1.00 60.78 293 ASP A C 1
ATOM 2364 O O . ASP A 1 293 ? -12.581 -24.501 -5.319 1.00 60.78 293 ASP A O 1
ATOM 2368 N N . PHE A 1 294 ? -11.964 -23.298 -7.099 1.00 45.91 294 PHE A N 1
ATOM 2369 C CA . PHE A 1 294 ? -12.420 -24.287 -8.085 1.00 45.91 294 PHE A CA 1
ATOM 2370 C C . PHE A 1 294 ? -11.616 -25.598 -8.031 1.00 45.91 294 PHE A C 1
ATOM 2372 O O . PHE A 1 294 ? -12.194 -26.682 -8.112 1.00 45.91 294 PHE A O 1
ATOM 2379 N N . LEU A 1 295 ? -10.297 -25.529 -7.807 1.00 47.03 295 LEU A N 1
ATOM 2380 C CA . LEU A 1 295 ? -9.460 -26.725 -7.611 1.00 47.03 295 LEU A CA 1
ATOM 2381 C C . LEU A 1 295 ? -9.875 -27.550 -6.375 1.00 47.03 295 LEU A C 1
ATOM 2383 O O . LEU A 1 295 ? -9.609 -28.746 -6.321 1.00 47.03 295 LEU A O 1
ATOM 2387 N N . ARG A 1 296 ? -10.602 -26.959 -5.417 1.00 45.56 296 ARG A N 1
ATOM 2388 C CA . ARG A 1 296 ? -11.092 -27.664 -4.220 1.00 45.56 296 ARG A CA 1
ATOM 2389 C C . ARG A 1 296 ? -12.375 -28.445 -4.434 1.00 45.56 296 ARG A C 1
ATOM 2391 O O . ARG A 1 296 ? -12.544 -29.482 -3.798 1.00 45.56 296 ARG A O 1
ATOM 2398 N N . PHE A 1 297 ? -13.264 -27.981 -5.310 1.00 42.28 297 PHE A N 1
ATOM 2399 C CA . PHE A 1 297 ? -14.458 -28.756 -5.650 1.00 42.28 297 PHE A CA 1
ATOM 2400 C C . PHE A 1 297 ? -14.086 -30.049 -6.388 1.00 42.28 297 PHE A C 1
ATOM 2402 O O . PHE A 1 297 ? -14.712 -31.080 -6.155 1.00 42.28 297 PHE A O 1
ATOM 2409 N N . ASN A 1 298 ? -13.008 -30.036 -7.179 1.00 36.19 298 ASN A N 1
ATOM 2410 C CA . ASN A 1 298 ? -12.521 -31.237 -7.861 1.00 36.19 298 ASN A CA 1
ATOM 2411 C C . ASN A 1 298 ? -11.719 -32.183 -6.948 1.00 36.19 298 ASN A C 1
ATOM 2413 O O . ASN A 1 298 ? -11.894 -33.394 -7.055 1.00 36.19 298 ASN A O 1
ATOM 2417 N N . ASP A 1 299 ? -10.934 -31.676 -5.990 1.00 38.88 299 ASP A N 1
ATOM 2418 C CA . ASP A 1 299 ? -10.251 -32.534 -5.001 1.00 38.88 299 ASP A CA 1
ATOM 2419 C C . ASP A 1 299 ? -11.219 -33.197 -3.998 1.00 38.88 299 ASP A C 1
ATOM 2421 O O . ASP A 1 299 ? -10.900 -34.234 -3.411 1.00 38.88 299 ASP A O 1
ATOM 2425 N N . GLY A 1 300 ? -12.410 -32.619 -3.797 1.00 33.56 300 GLY A N 1
ATOM 2426 C CA . GLY A 1 300 ? -13.494 -33.219 -3.010 1.00 33.56 300 GLY A CA 1
ATOM 2427 C C . GLY A 1 300 ? -14.316 -34.267 -3.772 1.00 33.56 300 GLY A C 1
ATOM 2428 O O . GLY A 1 300 ? -14.850 -35.183 -3.151 1.00 33.56 300 GLY A O 1
ATOM 2429 N N . LEU A 1 301 ? -14.392 -34.166 -5.104 1.00 32.47 301 LEU A N 1
ATOM 2430 C CA . LEU A 1 301 ? -15.113 -35.112 -5.968 1.00 32.47 301 LEU A CA 1
ATOM 2431 C C . LEU A 1 301 ? -14.254 -36.302 -6.428 1.00 32.47 301 LEU A C 1
ATOM 2433 O O . LEU A 1 301 ? -14.801 -37.350 -6.752 1.00 32.47 301 LEU A O 1
ATOM 2437 N N . LEU A 1 302 ? -12.922 -36.187 -6.402 1.00 33.22 302 LEU A N 1
ATOM 2438 C CA . LEU A 1 302 ? -11.996 -37.257 -6.809 1.00 33.22 302 LEU A CA 1
ATOM 2439 C C . LEU A 1 302 ? -11.536 -38.179 -5.665 1.00 33.22 302 LEU A C 1
ATOM 2441 O O . LEU A 1 302 ? -10.662 -39.014 -5.870 1.00 33.22 302 LEU A O 1
ATOM 2445 N N . LYS A 1 303 ? -12.118 -38.065 -4.463 1.00 31.62 303 LYS A N 1
ATOM 2446 C CA . LYS A 1 303 ? -11.858 -38.993 -3.341 1.00 31.62 303 LYS A CA 1
ATOM 2447 C C . LYS A 1 303 ? -12.913 -40.089 -3.154 1.00 31.62 303 LYS A C 1
ATOM 2449 O O . LYS A 1 303 ? -12.803 -40.849 -2.201 1.00 31.62 303 LYS A O 1
ATOM 2454 N N . ASN A 1 304 ? -13.890 -40.188 -4.059 1.00 33.09 304 ASN A N 1
ATOM 2455 C CA . ASN A 1 304 ? -14.923 -41.232 -4.058 1.00 33.09 304 ASN A CA 1
ATOM 2456 C C . ASN A 1 304 ? -15.055 -41.937 -5.425 1.00 33.09 304 ASN A C 1
ATOM 2458 O O . ASN A 1 304 ? -16.171 -42.196 -5.872 1.00 33.09 304 ASN A O 1
ATOM 2462 N N . PHE A 1 305 ? -13.929 -42.251 -6.072 1.00 35.12 305 PHE A N 1
ATOM 2463 C CA . PHE A 1 305 ? -13.847 -43.268 -7.125 1.00 35.12 305 PHE A CA 1
ATOM 2464 C C . PHE A 1 305 ? -12.574 -44.093 -6.954 1.00 35.12 305 PHE A C 1
ATOM 2466 O O . PHE A 1 305 ? -11.517 -43.475 -6.689 1.00 35.12 305 PHE A O 1
#

Solvent-accessible surface area (backbone atoms only — not comparable to full-atom values): 17700 Å² total; per-residue (Å²): 113,68,69,47,65,48,82,95,52,74,38,37,40,33,58,47,74,46,70,46,100,86,69,47,82,45,44,25,34,28,42,32,36,78,88,74,50,72,43,82,71,40,85,42,65,91,89,59,63,68,52,72,36,69,28,96,56,33,36,40,35,26,23,74,73,79,77,80,81,64,77,47,71,54,96,81,28,42,33,45,65,42,71,47,64,93,67,65,61,90,52,46,41,76,37,86,71,65,61,41,80,42,80,45,57,92,38,48,45,80,46,84,39,104,81,74,34,36,38,39,41,61,52,56,98,68,68,103,56,100,69,71,65,67,99,67,70,63,31,29,37,28,47,91,85,67,50,76,41,82,39,84,41,47,52,86,39,72,50,91,57,47,80,39,58,67,72,48,24,37,38,34,48,31,77,55,85,45,24,40,39,34,39,36,39,28,69,70,89,57,46,55,49,76,47,81,45,72,57,62,78,79,53,71,50,78,58,53,74,49,81,33,67,31,68,79,40,36,38,35,37,39,55,45,91,57,84,91,42,61,10,26,34,39,38,42,93,97,40,78,42,82,74,31,65,55,44,56,46,66,62,42,46,40,50,74,19,35,36,37,38,26,33,38,42,48,89,83,50,64,80,46,102,78,63,55,39,58,42,85,44,77,43,54,50,52,62,52,49,53,54,57,53,52,56,49,60,51,63,66,61,64,75,79,118

Radius of gyration: 21.03 Å; Cα contacts (8 Å, |Δi|>4): 632; chains: 1; bounding box: 45×70×59 Å

Organism: Neptuniibacter caesariensis (NCBI:txid207954)

Secondary structure (DSSP, 8-state):
--EE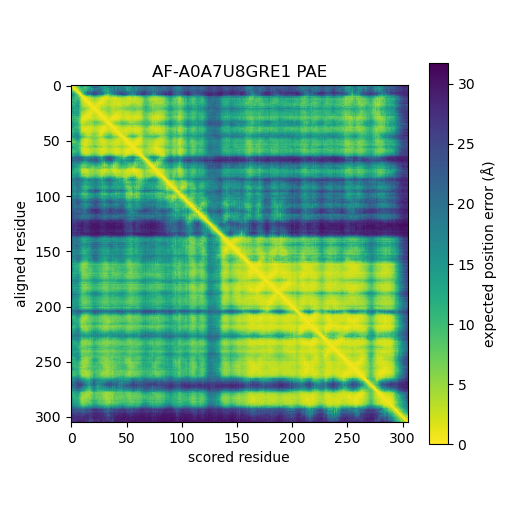E-TTSSEEEEEEEEE-TTS-EEEEEEEEETTS-EEEEEE--TT--EEEEEETTEEEEEESS------EEETTEEEEEEE--SSPPTTEEE-TTTS-EEEPPTT-B----TTS-EEE----SS-S------SS-EEEEE-TT--EEEEEEEGGG---PEEEGGGTEEEEEEEETTEEEEEEEETTTT-EEEEEEE--GGGTSSSEEEEEEETTEEEEEEE---TTS-SEEEEETTEEEEEESS-EEEEEE-TTS-EEEEEES-SS---STT----EEEEEEHHHHHHHHHHHHHHHHHTT--

Sequence (305 aa):
MAAYIGSIINNLILDTIVKNNRGELEKGIYKVDLNGGHTKLFSLDFDVNFKYCYADGVLKVWTERVENLENVSVSGIKIYNEALSYKLPPGKQHSFSHCELKDSIEGYAIYYLNNGEYIKSYRSKSTISTSFKSNKGDVYLVDENGNEIDIGIKKGYLTDPEYVGYKNAYFGYRLVSRCGHLWWLYTEGWDSENEKLCFGEWSYSGGSITITPIRDGLFLEHHTTSNKKAKAYVYVNNREYKVEKNIVRGAVSSPDGCKVAYGFGDFNKIESKLKLRQYLKVFDSCKYIKSNDFLRFNDGLLKNF

Foldseek 3Di:
DAWDAEPDAQWIFDQDWDQDPVRDIFTATWTARLVGDIDGPGGDDPPWDKDWADEPLEIEIEICDDDDQDQDQDPSRTYGYHHDDPDDDVQWDAANHHRDIDGHDQQFDAHDQPPRWGKGHGDDDDDPDLDRDDPDWFTWTQGPVRDTHTQVHTSVFDDDWDQAQQQCWTWTWDDDQQWIFIKTQHSPPRHMDTDIAGDDPLSNDDFDWDWEAAPQFIKIATGDPDQVDQGIWTDHPNDIDRDGSFHWANWYAHNNRFKIKIWGAAPPDCPDPVSDGTDIDMDGNVVVVVVVVVVVVVVVVVVPD

pLDDT: mean 70.88, std 18.01, range [23.91, 95.5]

Nearest PDB structures (foldseek):
  4u6b-assembly1_C  TM=3.992E-01  e=9.882E-03  Zobellia galactanivorans
  6ck1-assembly1_C  TM=4.605E-01  e=1.308E-01  Paracoccus denitrificans PD1222
  5e6u-assembly1_A  TM=4.870E-01  e=5.589E-01  Homo sapiens
  8tvr-assembly1_S  TM=3.143E-01  e=6.497E-02  Salmonella phage P22
  5e6s-assembly3_E  TM=3.934E-01  e=1.730E+00  Homo sapiens